Protein AF-0000000084721486 (afdb_homodimer)

Secondary structure (DSSP, 8-state):
--------B-TTSHHHHHHHHH-SHHHHHHHHHHHHS-EEHHHHHHHBTT--HHHHHHHHHHHHHTTSEEEEEE-SSS-EEEEEE-HHHHHTHHHHHHHHHHHHHTHHHHHHHHHHHHHHHHHHHHHHHH-/--------B-TTSHHHHHHHHH-SHHHHHHHHHHHHS-EEHHHHHHHBTT--HHHHHHHHHHHHHTTSEEEEEE-SSS-EEEEEE-HHHHHTHHHHHHHHHHHHHTHHHHHHHHHHHHHHHHHHHHHHHH-

Nearest PDB structures (foldseek):
  1yyv-assembly1_B  TM=8.951E-01  e=3.916E-09  Salmonella enterica subsp. enterica serovar Typhimurium str. LT2
  4a5m-assembly1_B  TM=9.194E-01  e=1.951E-08  Bacillus subtilis
  4a5n-assembly2_D  TM=8.937E-01  e=8.590E-08  Bacillus subtilis
  2fsw-assembly1_A  TM=8.836E-01  e=7.592E-08  Porphyromonas gingivalis W83
  5hs8-assembly1_A  TM=8.288E-01  e=9.138E-08  Bacillus subtilis subsp. subtilis str. 168

InterPro domains:
  IPR002577 Helix-turn-helix, HxlR type [PF01638] (22-107)
  IPR002577 Helix-turn-helix, HxlR type [PS51118] (13-111)
  IPR036388 Winged helix-like DNA-binding domain superfamily [G3DSA:1.10.10.10] (3-120)
  IPR036390 Winged helix DNA-binding domain superfamily [SSF46785] (8-120)

Structure (mmCIF, N/CA/C/O backbone):
data_AF-0000000084721486-model_v1
#
loop_
_entity.id
_entity.type
_entity.pdbx_description
1 polymer 'Transcriptional regulator, HxlR family'
#
loop_
_atom_site.group_PDB
_atom_site.id
_atom_site.type_symbol
_atom_site.label_atom_id
_atom_site.label_alt_id
_atom_site.label_comp_id
_atom_site.label_asym_id
_atom_site.label_entity_id
_atom_site.label_seq_id
_atom_site.pdbx_PDB_ins_code
_atom_site.Cartn_x
_atom_site.Cartn_y
_atom_site.Cartn_z
_atom_site.occupancy
_atom_site.B_iso_or_equiv
_atom_site.auth_seq_id
_atom_site.auth_comp_id
_atom_site.auth_asym_id
_atom_site.auth_atom_id
_atom_site.pdbx_PDB_model_num
ATOM 1 N N . MET A 1 1 ? -24.641 -27.594 4.703 1 21.47 1 MET A N 1
ATOM 2 C CA . MET A 1 1 ? -24.5 -26.625 3.625 1 21.47 1 MET A CA 1
ATOM 3 C C . MET A 1 1 ? -23.656 -25.438 4.074 1 21.47 1 MET A C 1
ATOM 5 O O . MET A 1 1 ? -24.156 -24.562 4.793 1 21.47 1 MET A O 1
ATOM 9 N N . ILE A 1 2 ? -22.547 -25.719 4.77 1 30.48 2 ILE A N 1
ATOM 10 C CA . ILE A 1 2 ? -21.734 -24.766 5.492 1 30.48 2 ILE A CA 1
ATOM 11 C C . ILE A 1 2 ? -21.625 -23.453 4.695 1 30.48 2 ILE A C 1
ATOM 13 O O . ILE A 1 2 ? -21.375 -23.484 3.488 1 30.48 2 ILE A O 1
ATOM 17 N N . ASP A 1 3 ? -22.484 -22.516 4.77 1 33 3 ASP A N 1
ATOM 18 C CA . ASP A 1 3 ? -22.625 -21.156 4.246 1 33 3 ASP A CA 1
ATOM 19 C C . ASP A 1 3 ? -21.266 -20.531 3.994 1 33 3 ASP A C 1
ATOM 21 O O . ASP A 1 3 ? -20.516 -20.25 4.938 1 33 3 ASP A O 1
ATOM 25 N N . ASP A 1 4 ? -20.266 -21.078 3.332 1 36.84 4 ASP A N 1
ATOM 26 C CA . ASP A 1 4 ? -18.859 -20.953 2.99 1 36.84 4 ASP A CA 1
ATOM 27 C C . ASP A 1 4 ? -18.484 -19.5 2.721 1 36.84 4 ASP A C 1
ATOM 29 O O . ASP A 1 4 ? -18.812 -18.953 1.664 1 36.84 4 ASP A O 1
ATOM 33 N N . ASP A 1 5 ? -18.875 -18.547 3.59 1 44.34 5 ASP A N 1
ATOM 34 C CA . ASP A 1 5 ? -18.844 -17.094 3.684 1 44.34 5 ASP A CA 1
ATOM 35 C C . ASP A 1 5 ? -17.578 -16.531 3.061 1 44.34 5 ASP A C 1
ATOM 37 O O . ASP A 1 5 ? -16.531 -16.469 3.719 1 44.34 5 ASP A O 1
ATOM 41 N N . GLN A 1 6 ? -17.359 -16.969 1.868 1 52.22 6 GLN A N 1
ATOM 42 C CA . GLN A 1 6 ? -16.266 -16.5 1.021 1 52.22 6 GLN A CA 1
ATOM 43 C C . GLN A 1 6 ? -16.031 -15 1.205 1 52.22 6 GLN A C 1
ATOM 45 O O . GLN A 1 6 ? -16.969 -14.195 1.078 1 52.22 6 GLN A O 1
ATOM 50 N N . LYS A 1 7 ? -15.188 -14.719 2.125 1 55.16 7 LYS A N 1
ATOM 51 C CA . LYS A 1 7 ? -14.836 -13.32 2.381 1 55.16 7 LYS A CA 1
ATOM 52 C C . LYS A 1 7 ? -14.758 -12.523 1.08 1 55.16 7 LYS A C 1
ATOM 54 O O . LYS A 1 7 ? -13.969 -12.852 0.19 1 55.16 7 LYS A O 1
ATOM 59 N N . VAL A 1 8 ? -15.922 -12.125 0.544 1 53.97 8 VAL A N 1
ATOM 60 C CA . VAL A 1 8 ? -15.938 -11.18 -0.566 1 53.97 8 VAL A CA 1
ATOM 61 C C . VAL A 1 8 ? -15.531 -9.797 -0.072 1 53.97 8 VAL A C 1
ATOM 63 O O . VAL A 1 8 ? -16.016 -9.328 0.958 1 53.97 8 VAL A O 1
ATOM 66 N N . PHE A 1 9 ? -14.359 -9.555 -0.449 1 61.56 9 PHE A N 1
ATOM 67 C CA . PHE A 1 9 ? -13.961 -8.188 -0.153 1 61.56 9 PHE A CA 1
ATOM 68 C C . PHE A 1 9 ? -14.664 -7.199 -1.081 1 61.56 9 PHE A C 1
ATOM 70 O O . PHE A 1 9 ? -14.367 -7.145 -2.275 1 61.56 9 PHE A O 1
ATOM 77 N N . ASP A 1 10 ? -15.914 -7.027 -0.613 1 54 10 ASP A N 1
ATOM 78 C CA . ASP A 1 10 ? -16.781 -6.148 -1.397 1 54 10 ASP A CA 1
ATOM 79 C C . ASP A 1 10 ? -16.203 -4.738 -1.483 1 54 10 ASP A C 1
ATOM 81 O O . ASP A 1 10 ? -15.812 -4.16 -0.469 1 54 10 ASP A O 1
ATOM 85 N N . LEU A 1 11 ? -15.859 -4.344 -2.713 1 48.75 11 LEU A N 1
ATOM 86 C CA . LEU A 1 11 ? -15.438 -2.982 -3.041 1 48.75 11 LEU A CA 1
ATOM 87 C C . LEU A 1 11 ? -16.297 -1.959 -2.303 1 48.75 11 LEU A C 1
ATOM 89 O O . LEU A 1 11 ? -15.844 -0.845 -2.031 1 48.75 11 LEU A O 1
ATOM 93 N N . GLU A 1 12 ? -17.516 -2.305 -2.248 1 51.94 12 GLU A N 1
ATOM 94 C CA . GLU A 1 12 ? -18.391 -1.306 -1.643 1 51.94 12 GLU A CA 1
ATOM 95 C C . GLU A 1 12 ? -18.219 -1.275 -0.126 1 51.94 12 GLU A C 1
ATOM 97 O O . GLU A 1 12 ? -18.875 -0.484 0.559 1 51.94 12 GLU A O 1
ATOM 102 N N . CYS A 1 13 ? -17.359 -2.076 0.256 1 63.09 13 CYS A N 1
ATOM 103 C CA . CYS A 1 13 ? -17.156 -1.979 1.695 1 63.09 13 CYS A CA 1
ATOM 104 C C . CYS A 1 13 ? -16.297 -0.771 2.039 1 63.09 13 CYS A C 1
ATOM 106 O O . CYS A 1 13 ? -15.227 -0.577 1.45 1 63.09 13 CYS A O 1
ATOM 108 N N . PRO A 1 14 ? -16.922 0.22 2.588 1 61.84 14 PRO A N 1
ATOM 109 C CA . PRO A 1 14 ? -16.234 1.462 2.955 1 61.84 14 PRO A CA 1
ATOM 110 C C . PRO A 1 14 ? -14.797 1.232 3.395 1 61.84 14 PRO A C 1
ATOM 112 O O . PRO A 1 14 ? -13.938 2.098 3.191 1 61.84 14 PRO A O 1
ATOM 115 N N . ASN A 1 15 ? -14.492 0.111 3.797 1 69.69 15 ASN A N 1
ATOM 116 C CA . ASN A 1 15 ? -13.156 -0.15 4.324 1 69.69 15 ASN A CA 1
ATOM 117 C C . ASN A 1 15 ? -12.141 -0.358 3.205 1 69.69 15 ASN A C 1
ATOM 119 O O . ASN A 1 15 ? -10.961 -0.042 3.365 1 69.69 15 ASN A O 1
ATOM 123 N N . ARG A 1 16 ? -12.602 -0.653 2.08 1 77.38 16 ARG A N 1
ATOM 124 C CA . ARG A 1 16 ? -11.695 -0.874 0.956 1 77.38 16 ARG A CA 1
ATOM 125 C C . ARG A 1 16 ? -11.164 0.449 0.417 1 77.38 16 ARG A C 1
ATOM 127 O O . ARG A 1 16 ? -10.008 0.53 -0.008 1 77.38 16 ARG A O 1
ATOM 134 N N . TYR A 1 17 ? -12.062 1.409 0.531 1 83.44 17 TYR A N 1
ATOM 135 C CA . TYR A 1 17 ? -11.625 2.725 0.077 1 83.44 17 TYR A CA 1
ATOM 136 C C . TYR A 1 17 ? -10.477 3.24 0.93 1 83.44 17 TYR A C 1
ATOM 138 O O . TYR A 1 17 ? -9.5 3.779 0.404 1 83.44 17 TYR A O 1
ATOM 146 N N . ILE A 1 18 ? -10.602 3.025 2.201 1 89.75 18 ILE A N 1
ATOM 147 C CA . ILE A 1 18 ? -9.562 3.502 3.109 1 89.75 18 ILE A CA 1
ATOM 148 C C . ILE A 1 18 ? -8.258 2.76 2.836 1 89.75 18 ILE A C 1
ATOM 150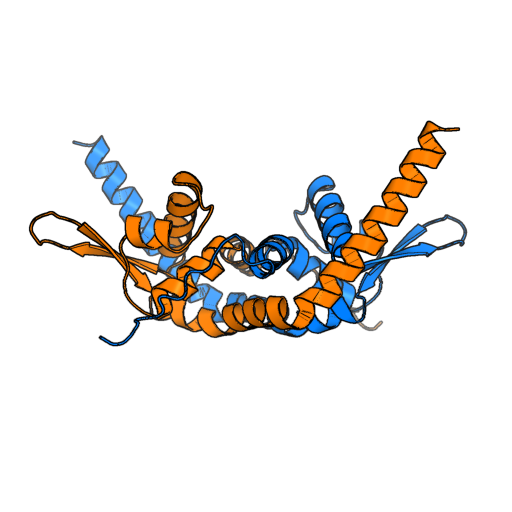 O O . ILE A 1 18 ? -7.18 3.361 2.834 1 89.75 18 ILE A O 1
ATOM 154 N N . LEU A 1 19 ? -8.359 1.457 2.586 1 90.25 19 LEU A N 1
ATOM 155 C CA . LEU A 1 19 ? -7.172 0.674 2.264 1 90.25 19 LEU A CA 1
ATOM 156 C C . LEU A 1 19 ? -6.484 1.218 1.017 1 90.25 19 LEU A C 1
ATOM 158 O O . LEU A 1 19 ? -5.258 1.344 0.984 1 90.25 19 LEU A O 1
ATOM 162 N N . ASP A 1 20 ? -7.254 1.592 0.03 1 88.56 20 ASP A N 1
ATOM 163 C CA . ASP A 1 20 ? -6.742 2.162 -1.212 1 88.56 20 ASP A CA 1
ATOM 164 C C . ASP A 1 20 ? -6.031 3.49 -0.956 1 88.56 20 ASP A C 1
ATOM 166 O O . ASP A 1 20 ? -5.105 3.855 -1.684 1 88.56 20 ASP A O 1
ATOM 170 N N . GLN A 1 21 ? -6.469 4.172 0.09 1 90.12 21 GLN A N 1
ATOM 171 C CA . GLN A 1 21 ? -5.941 5.496 0.405 1 90.12 21 GLN A CA 1
ATOM 172 C C . GLN A 1 21 ? -4.633 5.398 1.183 1 90.12 21 GLN A C 1
ATOM 174 O O . GLN A 1 21 ? -3.797 6.301 1.12 1 90.12 21 GLN A O 1
ATOM 179 N N . ILE A 1 22 ? -4.402 4.285 1.801 1 91.38 22 ILE A N 1
ATOM 180 C CA . ILE A 1 22 ? -3.283 4.289 2.734 1 91.38 22 ILE A CA 1
ATOM 181 C C . ILE A 1 22 ? -2.217 3.301 2.266 1 91.38 22 ILE A C 1
ATOM 183 O O . ILE A 1 22 ? -1.059 3.383 2.68 1 91.38 22 ILE A O 1
ATOM 187 N N . ALA A 1 23 ? -2.607 2.355 1.496 1 90.5 23 ALA A N 1
ATOM 188 C CA . ALA A 1 23 ? -1.673 1.3 1.113 1 90.5 23 ALA A CA 1
ATOM 189 C C . ALA A 1 23 ? -0.782 1.749 -0.042 1 90.5 23 ALA A C 1
ATOM 191 O O . ALA A 1 23 ? -0.917 1.259 -1.165 1 90.5 23 ALA A O 1
ATOM 192 N N . ASP A 1 24 ? 0.11 2.568 0.206 1 90.25 24 ASP A N 1
ATOM 193 C CA . ASP A 1 24 ? 1.099 3 -0.776 1 90.25 24 ASP A CA 1
ATOM 194 C C . ASP A 1 24 ? 2.434 3.318 -0.107 1 90.25 24 ASP A C 1
ATOM 196 O O . ASP A 1 24 ? 2.473 3.701 1.064 1 90.25 24 ASP A O 1
ATOM 200 N N . LYS A 1 25 ? 3.441 3.266 -0.929 1 88.81 25 LYS A N 1
ATOM 201 C CA . LYS A 1 25 ? 4.793 3.367 -0.387 1 88.81 25 LYS A CA 1
ATOM 202 C C . LYS A 1 25 ? 5.047 4.75 0.203 1 88.81 25 LYS A C 1
ATOM 204 O O . LYS A 1 25 ? 5.715 4.883 1.23 1 88.81 25 LYS A O 1
ATOM 209 N N . TRP A 1 26 ? 4.562 5.781 -0.422 1 91.38 26 TRP A N 1
ATOM 210 C CA . TRP A 1 26 ? 4.891 7.125 0.034 1 91.38 26 TRP A CA 1
ATOM 211 C C . TRP A 1 26 ? 4.18 7.445 1.346 1 91.38 26 TRP A C 1
ATOM 213 O O . TRP A 1 26 ? 4.727 8.148 2.199 1 91.38 26 TRP A O 1
ATOM 223 N N . SER A 1 27 ? 2.996 6.926 1.54 1 93.5 27 SER A N 1
ATOM 224 C CA . SER A 1 27 ? 2.318 7.082 2.822 1 93.5 27 SER A CA 1
ATOM 225 C C . SER A 1 27 ? 3.137 6.473 3.957 1 93.5 27 SER A C 1
ATOM 227 O O . SER A 1 27 ? 3.311 7.094 5.008 1 93.5 27 SER A O 1
ATOM 229 N N . VAL A 1 28 ? 3.639 5.328 3.709 1 91.25 28 VAL A N 1
ATOM 230 C CA . VAL A 1 28 ? 4.445 4.621 4.699 1 91.25 28 VAL A CA 1
ATOM 231 C C . VAL A 1 28 ? 5.703 5.426 5.008 1 91.25 28 VAL A C 1
ATOM 233 O O . VAL A 1 28 ? 6.008 5.688 6.176 1 91.25 28 VAL A O 1
ATOM 236 N N . LEU A 1 29 ? 6.426 5.902 4.051 1 90.56 29 LEU A N 1
ATOM 237 C CA . LEU A 1 29 ? 7.719 6.551 4.215 1 90.56 29 LEU A CA 1
ATOM 238 C C . LEU A 1 29 ? 7.555 7.949 4.797 1 90.56 29 LEU A C 1
ATOM 240 O O . LEU A 1 29 ? 8.367 8.383 5.625 1 90.56 29 LEU A O 1
ATOM 244 N N . ILE A 1 30 ? 6.508 8.609 4.352 1 93.69 30 ILE A N 1
ATOM 245 C CA . ILE A 1 30 ? 6.227 9.938 4.887 1 93.69 30 ILE A CA 1
ATOM 246 C C . ILE A 1 30 ? 5.953 9.844 6.387 1 93.69 30 ILE A C 1
ATOM 248 O O . ILE A 1 30 ? 6.516 10.602 7.18 1 93.69 30 ILE A O 1
ATOM 252 N N . LEU A 1 31 ? 5.102 8.953 6.762 1 93.25 31 LEU A N 1
ATOM 253 C CA . LEU A 1 31 ? 4.777 8.805 8.172 1 93.25 31 LEU A CA 1
ATOM 254 C C . LEU A 1 31 ? 6.012 8.406 8.977 1 93.25 31 LEU A C 1
ATOM 256 O O . LEU A 1 31 ? 6.184 8.844 10.117 1 93.25 31 LEU A O 1
ATOM 260 N N . ALA A 1 32 ? 6.816 7.59 8.414 1 88.88 32 ALA A N 1
ATOM 261 C CA . ALA A 1 32 ? 8.047 7.188 9.086 1 88.88 32 ALA A CA 1
ATOM 262 C C . ALA A 1 32 ? 8.914 8.398 9.43 1 88.88 32 ALA A C 1
ATOM 264 O O . ALA A 1 32 ? 9.484 8.477 10.516 1 88.88 32 ALA A O 1
ATOM 265 N N . VAL A 1 33 ? 9.039 9.305 8.523 1 90.88 33 VAL A N 1
ATOM 266 C CA . VAL A 1 33 ? 9.82 10.516 8.758 1 90.88 33 VAL A CA 1
ATOM 267 C C . VAL A 1 33 ? 9.125 11.391 9.797 1 90.88 33 VAL A C 1
ATOM 269 O O . VAL A 1 33 ? 9.766 11.875 10.734 1 90.88 33 VAL A O 1
ATOM 272 N N . LEU A 1 34 ? 7.812 11.492 9.695 1 94.44 34 LEU A N 1
ATOM 273 C CA . LEU A 1 34 ? 7.055 12.422 10.531 1 94.44 34 LEU A CA 1
ATOM 274 C C . LEU A 1 34 ? 6.891 11.875 11.945 1 94.44 34 LEU A C 1
ATOM 276 O O . LEU A 1 34 ? 6.559 12.625 12.867 1 94.44 34 LEU A O 1
ATOM 280 N N . PHE A 1 35 ? 7 10.594 12.117 1 91.19 35 PHE A N 1
ATOM 281 C CA . PHE A 1 35 ? 6.934 10 13.445 1 91.19 35 PHE A CA 1
ATOM 282 C C . PHE A 1 35 ? 8.031 10.555 14.344 1 91.19 35 PHE A C 1
ATOM 284 O O . PHE A 1 35 ? 7.863 10.648 15.555 1 91.19 35 PHE A O 1
ATOM 291 N N . ASP A 1 36 ? 9.094 10.898 13.719 1 90.19 36 ASP A N 1
ATOM 292 C CA . ASP A 1 36 ? 10.227 11.422 14.484 1 90.19 36 ASP A CA 1
ATOM 293 C C . ASP A 1 36 ? 10 12.883 14.875 1 90.19 36 ASP A C 1
ATOM 295 O O . ASP A 1 36 ? 10.227 13.266 16.016 1 90.19 36 ASP A O 1
ATOM 299 N N . GLU A 1 37 ? 9.555 13.617 13.93 1 93.69 37 GLU A N 1
ATOM 300 C CA . GLU A 1 37 ? 9.344 15.039 14.195 1 93.69 37 GLU A CA 1
ATOM 301 C C . GLU A 1 37 ? 8.57 15.703 13.055 1 93.69 37 GLU A C 1
ATOM 303 O O . GLU A 1 37 ? 8.602 15.227 11.914 1 93.69 37 GLU A O 1
ATOM 308 N N . PRO A 1 38 ? 7.926 16.812 13.469 1 96.62 38 PRO A N 1
ATOM 309 C CA . PRO A 1 38 ? 7.363 17.625 12.391 1 96.62 38 PRO A CA 1
ATOM 310 C C . PRO A 1 38 ? 8.414 18.047 11.367 1 96.62 38 PRO A C 1
ATOM 312 O O . PRO A 1 38 ? 9.562 18.328 11.727 1 96.62 38 PRO A O 1
ATOM 315 N N . THR A 1 39 ? 8.031 18.078 10.062 1 96.56 39 THR A N 1
ATOM 316 C CA . THR A 1 39 ? 9.008 18.297 9 1 96.56 39 THR A CA 1
ATOM 317 C C . THR A 1 39 ? 8.406 19.125 7.871 1 96.56 39 THR A C 1
ATOM 319 O O . THR A 1 39 ? 7.219 18.984 7.555 1 96.56 39 THR A O 1
ATOM 322 N N . ARG A 1 40 ? 9.289 19.969 7.309 1 96.88 40 ARG A N 1
ATOM 323 C CA . ARG A 1 40 ? 8.836 20.797 6.195 1 96.88 40 ARG A CA 1
ATOM 324 C C . ARG A 1 40 ? 8.938 20.047 4.875 1 96.88 40 ARG A C 1
ATOM 326 O O . ARG A 1 40 ? 9.586 19 4.797 1 96.88 40 ARG A O 1
ATOM 333 N N . PHE A 1 41 ? 8.312 20.641 3.822 1 97.19 41 PHE A N 1
ATOM 334 C CA . PHE A 1 41 ? 8.156 19.969 2.537 1 97.19 41 PHE A CA 1
ATOM 335 C C . PHE A 1 41 ? 9.516 19.594 1.956 1 97.19 41 PHE A C 1
ATOM 337 O O . PHE A 1 41 ? 9.766 18.438 1.637 1 97.19 41 PHE A O 1
ATOM 344 N N . ASN A 1 42 ? 10.375 20.562 1.91 1 95.69 42 ASN A N 1
ATOM 345 C CA . ASN A 1 42 ? 11.664 20.312 1.27 1 95.69 42 ASN A CA 1
ATOM 346 C C . ASN A 1 42 ? 12.516 19.328 2.066 1 95.69 42 ASN A C 1
ATOM 348 O O . ASN A 1 42 ? 13.266 18.547 1.489 1 95.69 42 ASN A O 1
ATOM 352 N N . ALA A 1 43 ? 12.383 19.422 3.326 1 94.44 43 ALA A N 1
ATOM 353 C CA . ALA A 1 43 ? 13.086 18.469 4.176 1 94.44 43 ALA A CA 1
ATOM 354 C C . ALA A 1 43 ? 12.555 17.047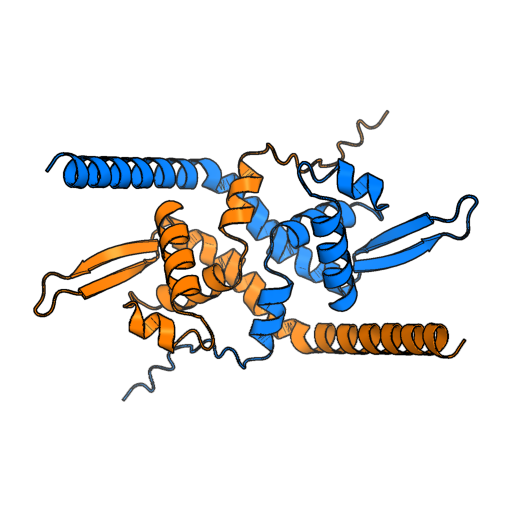 3.957 1 94.44 43 ALA A C 1
ATOM 356 O O . ALA A 1 43 ? 13.328 16.094 3.908 1 94.44 43 ALA A O 1
ATOM 357 N N . LEU A 1 44 ? 11.266 16.859 3.85 1 95.06 44 LEU A N 1
ATOM 358 C CA . LEU A 1 44 ? 10.672 15.57 3.508 1 95.06 44 LEU A CA 1
ATOM 359 C C . LEU A 1 44 ? 11.195 15.062 2.168 1 95.06 44 LEU A C 1
ATOM 361 O O . LEU A 1 44 ? 11.609 13.906 2.055 1 95.06 44 LEU A O 1
ATOM 365 N N . LYS A 1 45 ? 11.164 15.945 1.22 1 94.06 45 LYS A N 1
ATOM 366 C CA . LYS A 1 45 ? 11.609 15.586 -0.123 1 94.06 45 LYS A CA 1
ATOM 367 C C . LYS A 1 45 ? 13.047 15.07 -0.107 1 94.06 45 LYS A C 1
ATOM 369 O O . LYS A 1 45 ? 13.375 14.109 -0.802 1 94.06 45 LYS A O 1
ATOM 374 N N . ARG A 1 46 ? 13.867 15.664 0.675 1 92 46 ARG A N 1
ATOM 375 C CA . ARG A 1 46 ? 15.273 15.273 0.763 1 92 46 ARG A CA 1
ATOM 376 C C . ARG A 1 46 ? 15.422 13.898 1.408 1 92 46 ARG A C 1
ATOM 378 O O . ARG A 1 46 ? 16.312 13.125 1.045 1 92 46 ARG A O 1
ATOM 385 N N . ARG A 1 47 ? 14.562 13.641 2.311 1 90.06 47 ARG A N 1
ATOM 386 C CA . ARG A 1 47 ? 14.656 12.391 3.059 1 90.06 47 ARG A CA 1
ATOM 387 C C . ARG A 1 47 ? 14.016 11.242 2.28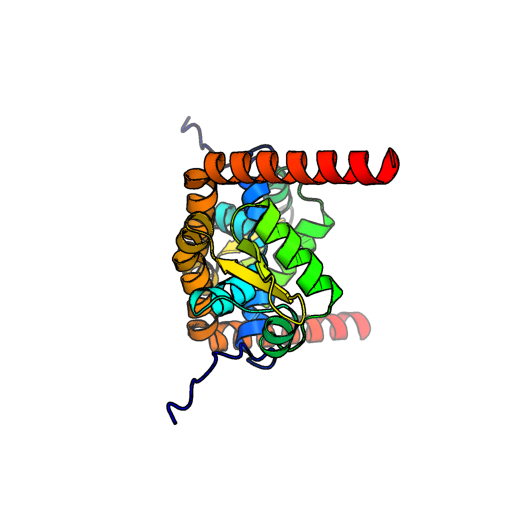7 1 90.06 47 ARG A C 1
ATOM 389 O O . ARG A 1 47 ? 14.25 10.078 2.596 1 90.06 47 ARG A O 1
ATOM 396 N N . LEU A 1 48 ? 13.164 11.547 1.423 1 90.12 48 LEU A N 1
ATOM 397 C CA . LEU A 1 48 ? 12.5 10.555 0.579 1 90.12 48 LEU A CA 1
ATOM 398 C C . LEU A 1 48 ? 13.133 10.516 -0.808 1 90.12 48 LEU A C 1
ATOM 400 O O . LEU A 1 48 ? 12.539 10.992 -1.779 1 90.12 48 LEU A O 1
ATOM 404 N N . LYS A 1 49 ? 14.242 9.859 -0.906 1 85.81 49 LYS A N 1
ATOM 405 C CA . LYS A 1 49 ? 15.008 9.859 -2.145 1 85.81 49 LYS A CA 1
ATOM 406 C C . LYS A 1 49 ? 14.211 9.242 -3.289 1 85.81 49 LYS A C 1
ATOM 408 O O . LYS A 1 49 ? 13.648 8.156 -3.146 1 85.81 49 LYS A O 1
ATOM 413 N N . GLY A 1 50 ? 14.156 10.094 -4.387 1 86.31 50 GLY A N 1
ATOM 414 C CA . GLY A 1 50 ? 13.508 9.586 -5.586 1 86.31 50 GLY A CA 1
ATOM 415 C C . GLY A 1 50 ? 12.062 10.016 -5.711 1 86.31 50 GLY A C 1
ATOM 416 O O . GLY A 1 50 ? 11.43 9.82 -6.75 1 86.31 50 GLY A O 1
ATOM 417 N N . VAL A 1 51 ? 11.539 10.578 -4.656 1 91.5 51 VAL A N 1
ATOM 418 C CA . VAL A 1 51 ? 10.164 11.07 -4.742 1 91.5 51 VAL A CA 1
ATOM 419 C C . VAL A 1 51 ? 10.109 12.289 -5.652 1 91.5 51 VAL A C 1
ATOM 421 O O . VAL A 1 51 ? 10.992 13.148 -5.605 1 91.5 51 VAL A O 1
ATOM 424 N N . THR A 1 52 ? 9.18 12.344 -6.562 1 94.44 52 THR A N 1
ATOM 425 C CA . THR A 1 52 ? 8.938 13.562 -7.34 1 94.44 52 THR A CA 1
ATOM 426 C C . THR A 1 52 ? 8.164 14.586 -6.516 1 94.44 52 THR A C 1
ATOM 428 O O . THR A 1 52 ? 7.527 14.234 -5.52 1 94.44 52 THR A O 1
ATOM 431 N N . GLN A 1 53 ? 8.242 15.805 -6.93 1 96.44 53 GLN A N 1
ATOM 432 C CA . GLN A 1 53 ? 7.484 16.875 -6.285 1 96.44 53 GLN A CA 1
ATOM 433 C C . GLN A 1 53 ? 5.988 16.578 -6.309 1 96.44 53 GLN A C 1
ATOM 435 O O . GLN A 1 53 ? 5.301 16.75 -5.301 1 96.44 53 GLN A O 1
ATOM 440 N N . LYS A 1 54 ? 5.539 16.172 -7.387 1 97.5 54 LYS A N 1
ATOM 441 C CA . LYS A 1 54 ? 4.113 15.891 -7.547 1 97.5 54 LYS A CA 1
ATOM 442 C C . LYS A 1 54 ? 3.672 14.758 -6.633 1 97.5 54 LYS A C 1
ATOM 444 O O . LYS A 1 54 ? 2.648 14.859 -5.953 1 97.5 54 LYS A O 1
ATOM 449 N N . ALA A 1 55 ? 4.438 13.688 -6.625 1 96 55 ALA A N 1
ATOM 450 C CA . ALA A 1 55 ? 4.094 12.516 -5.824 1 96 55 ALA A CA 1
ATOM 451 C C . ALA A 1 55 ? 4.051 12.867 -4.336 1 96 55 ALA A C 1
ATOM 453 O O . ALA A 1 55 ? 3.174 12.398 -3.607 1 96 55 ALA A O 1
ATOM 454 N N . LEU A 1 56 ? 4.98 13.656 -3.916 1 96.94 56 LEU A N 1
ATOM 455 C CA . LEU A 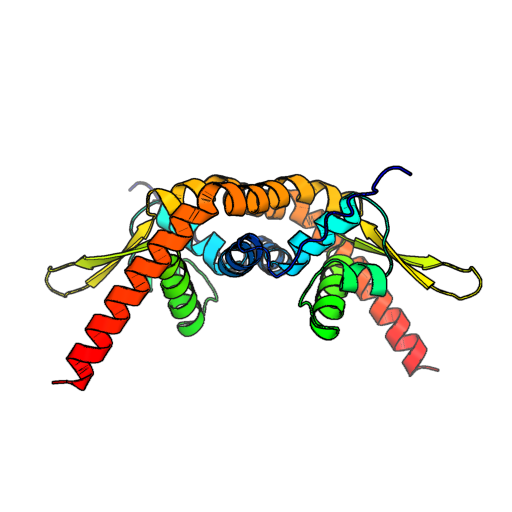1 56 ? 5.008 14.062 -2.516 1 96.94 56 LEU A CA 1
ATOM 456 C C . LEU A 1 56 ? 3.812 14.953 -2.188 1 96.94 56 LEU A C 1
ATOM 458 O O . LEU A 1 56 ? 3.158 14.766 -1.159 1 96.94 56 LEU A O 1
ATOM 462 N N . THR A 1 57 ? 3.488 15.898 -3.064 1 97.81 57 THR A N 1
ATOM 463 C CA . THR A 1 57 ? 2.338 16.781 -2.887 1 97.81 57 THR A CA 1
ATOM 464 C C . THR A 1 57 ? 1.047 15.961 -2.801 1 97.81 57 THR A C 1
ATOM 466 O O . THR A 1 57 ? 0.249 16.156 -1.88 1 97.81 57 THR A O 1
ATOM 469 N N . ASP A 1 58 ? 0.913 15.102 -3.721 1 97.5 58 ASP A N 1
ATOM 470 C CA . ASP A 1 58 ? -0.289 14.273 -3.768 1 97.5 58 ASP A CA 1
ATOM 471 C C . ASP A 1 58 ? -0.413 13.422 -2.512 1 97.5 58 ASP A C 1
ATOM 473 O O . ASP A 1 58 ? -1.501 13.289 -1.946 1 97.5 58 ASP A O 1
ATOM 477 N N . ALA A 1 59 ? 0.668 12.82 -2.104 1 96.88 59 ALA A N 1
ATOM 478 C CA . ALA A 1 59 ? 0.661 11.945 -0.934 1 96.88 59 ALA A CA 1
ATOM 479 C C . ALA A 1 59 ? 0.342 12.734 0.336 1 96.88 59 ALA A C 1
ATOM 481 O O . ALA A 1 59 ? -0.454 12.289 1.166 1 96.88 59 ALA A O 1
ATOM 482 N N . LEU A 1 60 ? 0.968 13.875 0.49 1 97.94 60 LEU A N 1
ATOM 483 C CA . LEU A 1 60 ? 0.725 14.695 1.669 1 97.94 60 LEU A CA 1
ATOM 484 C C . LEU A 1 60 ? -0.728 15.164 1.719 1 97.94 60 LEU A C 1
ATOM 486 O O . LEU A 1 60 ? -1.35 15.156 2.783 1 97.94 60 LEU A O 1
ATOM 490 N N . ARG A 1 61 ? -1.258 15.586 0.577 1 97.5 61 ARG A N 1
ATOM 491 C CA . ARG A 1 61 ? -2.658 15.992 0.511 1 97.5 61 ARG A CA 1
ATOM 492 C C . ARG A 1 61 ? -3.582 14.836 0.884 1 97.5 61 ARG A C 1
ATOM 494 O O . ARG A 1 61 ? -4.547 15.023 1.628 1 97.5 61 ARG A O 1
ATOM 501 N N . ARG A 1 62 ? -3.307 13.703 0.399 1 97.31 62 ARG A N 1
ATOM 502 C CA . ARG A 1 62 ? -4.094 12.508 0.699 1 97.31 62 ARG A CA 1
ATOM 503 C C . ARG A 1 62 ? -4.031 12.172 2.184 1 97.31 62 ARG A C 1
ATOM 505 O O . ARG A 1 62 ? -5.055 11.867 2.801 1 97.31 62 ARG A O 1
ATOM 512 N N . LEU A 1 63 ? -2.861 12.18 2.717 1 97.69 63 LEU A N 1
ATOM 513 C CA . LEU A 1 63 ? -2.674 11.883 4.133 1 97.69 63 LEU A CA 1
ATOM 514 C C . LEU A 1 63 ? -3.389 12.906 5.004 1 97.69 63 LEU A C 1
ATOM 516 O O . LEU A 1 63 ? -3.955 12.555 6.043 1 97.69 63 LEU A O 1
ATOM 520 N N . GLU A 1 64 ? -3.314 14.18 4.594 1 98.06 64 GLU A N 1
ATOM 521 C CA . GLU A 1 64 ? -4.039 15.227 5.312 1 98.06 64 GLU A CA 1
ATOM 522 C C . GLU A 1 64 ? -5.547 15.016 5.23 1 98.06 64 GLU A C 1
ATOM 524 O O . GLU A 1 64 ? -6.246 15.078 6.242 1 98.06 64 GLU A O 1
ATOM 529 N N . ARG A 1 65 ? -6.039 14.758 4.074 1 97.44 65 ARG A N 1
ATOM 530 C CA . ARG A 1 65 ? -7.469 14.555 3.859 1 97.44 65 ARG A CA 1
ATOM 531 C C . ARG A 1 65 ? -7.984 13.375 4.672 1 97.44 65 ARG A C 1
ATOM 533 O O . ARG A 1 65 ? -9.109 13.398 5.168 1 97.44 65 ARG A O 1
ATOM 540 N N . ASN A 1 66 ? -7.16 12.383 4.824 1 97.19 66 ASN A N 1
ATOM 541 C CA . ASN A 1 66 ? -7.566 11.18 5.547 1 97.19 66 ASN A CA 1
ATOM 542 C C . ASN A 1 66 ? -7.332 11.32 7.047 1 97.19 66 ASN A C 1
ATOM 544 O O . ASN A 1 66 ? -7.566 10.375 7.809 1 97.19 66 ASN A O 1
ATOM 548 N N . GLY A 1 67 ? -6.773 12.43 7.441 1 97.94 67 GLY A N 1
ATOM 549 C CA . GLY A 1 67 ? -6.648 12.727 8.859 1 97.94 67 GLY A CA 1
ATOM 550 C C . GLY A 1 67 ? -5.383 12.156 9.477 1 97.94 67 GLY A C 1
ATOM 551 O O . GLY A 1 67 ? -5.277 12.062 10.703 1 97.94 67 GLY A O 1
ATOM 552 N N . LEU A 1 68 ? -4.441 11.781 8.672 1 97.81 68 LEU A N 1
ATOM 553 C CA . LEU A 1 68 ? -3.254 11.086 9.156 1 97.81 68 LEU A CA 1
ATOM 554 C C . LEU A 1 68 ? -2.104 12.07 9.375 1 97.81 68 LEU A C 1
ATOM 556 O O . LEU A 1 68 ? -1.194 11.805 10.164 1 97.81 68 LEU A O 1
ATOM 560 N N . VAL A 1 69 ? -2.094 13.164 8.672 1 98.19 69 VAL A N 1
ATOM 561 C CA . VAL A 1 69 ? -1.071 14.203 8.75 1 98.19 69 VAL A CA 1
ATOM 562 C C . VAL A 1 69 ? -1.733 15.57 8.906 1 98.19 69 VAL A C 1
ATOM 564 O O . VAL A 1 69 ? -2.775 15.836 8.297 1 98.19 69 VAL A O 1
ATOM 567 N N . ALA A 1 70 ? -1.192 16.344 9.727 1 98.19 70 ALA A N 1
ATOM 568 C CA . ALA A 1 70 ? -1.646 17.719 9.898 1 98.19 70 ALA A CA 1
ATOM 569 C C . ALA A 1 70 ? -0.692 18.703 9.219 1 98.19 70 ALA A C 1
ATOM 571 O O . ALA A 1 70 ? 0.527 18.516 9.258 1 98.19 70 ALA A O 1
ATOM 572 N N . ARG A 1 71 ? -1.242 19.609 8.578 1 97.06 71 ARG A N 1
ATOM 573 C CA . ARG A 1 71 ? -0.521 20.719 7.953 1 97.06 71 ARG A CA 1
ATOM 574 C C . ARG A 1 71 ? -0.668 22 8.766 1 97.06 71 ARG A C 1
ATOM 576 O O . ARG A 1 71 ? -1.785 22.438 9.047 1 97.06 71 ARG A O 1
ATOM 583 N N . ARG A 1 72 ? 0.425 22.641 9.156 1 96.19 72 ARG A N 1
ATOM 584 C CA . ARG A 1 72 ? 0.382 23.844 9.969 1 96.19 72 ARG A CA 1
ATOM 585 C C . ARG A 1 72 ? 1.241 24.953 9.359 1 96.19 72 ARG A C 1
ATOM 587 O O . ARG A 1 72 ? 2.387 24.703 8.969 1 96.19 72 ARG A O 1
ATOM 594 N N . VAL A 1 73 ? 0.682 26.125 9.312 1 94.25 73 VAL A N 1
ATOM 595 C CA . VAL A 1 73 ? 1.428 27.297 8.836 1 94.25 73 VAL A CA 1
ATOM 596 C C . VAL A 1 73 ? 2.211 27.906 9.992 1 94.25 73 VAL A C 1
ATOM 598 O O . VAL A 1 73 ? 1.657 28.156 11.07 1 94.25 73 VAL A O 1
ATOM 601 N N . LEU A 1 74 ? 3.461 28.047 9.805 1 91.81 74 LEU A N 1
ATOM 602 C CA . LEU A 1 74 ? 4.312 28.703 10.781 1 91.81 74 LEU A CA 1
ATOM 603 C C . LEU A 1 74 ? 4.391 30.203 10.492 1 91.81 74 LEU A C 1
ATOM 605 O O . LEU A 1 74 ? 4.691 30.609 9.375 1 91.81 74 LEU A O 1
ATOM 609 N N . THR A 1 75 ? 3.996 31.016 11.352 1 88.81 75 THR A N 1
ATOM 610 C CA . THR A 1 75 ? 3.869 32.469 11.203 1 88.81 75 THR A CA 1
ATOM 611 C C . THR A 1 75 ? 5.227 33.156 11.344 1 88.81 75 THR A C 1
ATOM 613 O O . THR A 1 75 ? 5.336 34.375 11.18 1 88.81 75 THR A O 1
ATOM 616 N N . GLY A 1 76 ? 6.266 32.562 11.477 1 83.69 76 GLY A N 1
ATOM 617 C CA . GLY A 1 76 ? 7.57 33.188 11.555 1 83.69 76 GLY A CA 1
ATOM 618 C C . GLY A 1 76 ? 8.07 33.688 10.211 1 83.69 76 GLY A C 1
ATOM 619 O O . GLY A 1 76 ? 7.363 33.625 9.211 1 83.69 76 GLY A O 1
ATOM 620 N N . SER A 1 77 ? 9.125 34.625 10.266 1 83.94 77 SER A N 1
ATOM 621 C CA . SER A 1 77 ? 9.758 35.094 9.047 1 83.94 77 SER A CA 1
ATOM 622 C C . SER A 1 77 ? 10.945 34.25 8.648 1 83.94 77 SER A C 1
ATOM 624 O O . SER A 1 77 ? 11.914 34.125 9.406 1 83.94 77 SER A O 1
ATOM 626 N N . PRO A 1 78 ? 10.664 33.562 7.465 1 88.25 78 PRO A N 1
ATOM 627 C CA . PRO A 1 78 ? 9.609 33.5 6.449 1 88.25 78 PRO A CA 1
ATOM 628 C C . PRO A 1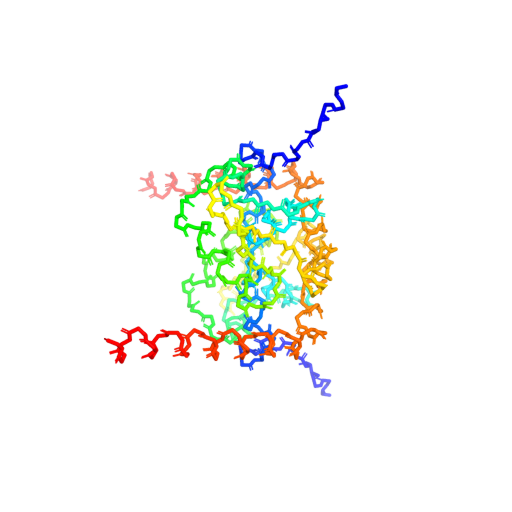 78 ? 8.484 32.531 6.832 1 88.25 78 PRO A C 1
ATOM 630 O O . PRO A 1 78 ? 8.688 31.625 7.641 1 88.25 78 PRO A O 1
ATOM 633 N N . ILE A 1 79 ? 7.344 32.781 6.293 1 92.44 79 ILE A N 1
ATOM 634 C CA . ILE A 1 79 ? 6.207 31.906 6.488 1 92.44 79 ILE A CA 1
ATOM 635 C C . ILE A 1 79 ? 6.535 30.516 5.926 1 92.44 79 ILE A C 1
ATOM 637 O O . ILE A 1 79 ? 7.102 30.406 4.836 1 92.44 79 ILE A O 1
ATOM 641 N N . ALA A 1 80 ? 6.359 29.5 6.734 1 93.38 80 ALA A N 1
ATOM 642 C CA . ALA A 1 80 ? 6.625 28.125 6.305 1 93.38 80 ALA A CA 1
ATOM 643 C C . ALA A 1 80 ? 5.488 27.188 6.711 1 93.38 80 ALA A C 1
ATOM 645 O O . ALA A 1 80 ? 4.652 27.547 7.551 1 93.38 80 ALA A O 1
ATOM 646 N N . VAL A 1 81 ? 5.434 26.094 5.992 1 96.31 81 VAL A N 1
ATOM 647 C CA . VAL A 1 81 ? 4.453 25.078 6.328 1 96.31 81 VAL A CA 1
ATOM 648 C C . VAL A 1 81 ? 5.164 23.844 6.887 1 96.31 81 VAL A C 1
ATOM 650 O O . VAL A 1 81 ? 6.203 23.422 6.363 1 96.31 81 VAL A O 1
ATOM 653 N N . GLU A 1 82 ? 4.566 23.375 7.945 1 97.38 82 GLU A N 1
ATOM 654 C CA . GLU A 1 82 ? 5.109 22.172 8.555 1 97.38 82 GLU A CA 1
ATOM 655 C C . GLU A 1 82 ? 4.07 21.047 8.602 1 97.38 82 GLU A C 1
ATOM 657 O O . GLU A 1 82 ? 2.877 21.312 8.766 1 97.38 82 GLU A O 1
ATOM 662 N N . TYR A 1 83 ? 4.57 19.859 8.469 1 98.38 83 TYR A N 1
ATOM 663 C CA . TYR A 1 83 ? 3.723 18.672 8.539 1 98.38 83 TYR A CA 1
ATOM 664 C C . TYR A 1 83 ? 4.043 17.844 9.781 1 98.38 83 TYR A C 1
ATOM 666 O O . TYR A 1 83 ? 5.211 17.703 10.148 1 98.38 83 TYR A O 1
ATOM 674 N N . SER A 1 84 ? 3.006 17.344 10.43 1 98.12 84 SER A N 1
ATOM 675 C CA . SER A 1 84 ? 3.166 16.453 11.586 1 98.12 84 SER A CA 1
ATOM 676 C C . SER A 1 84 ? 2.15 15.32 11.555 1 98.12 84 SER A C 1
ATOM 678 O O . SER A 1 84 ? 1.118 15.414 10.891 1 98.12 84 SER A O 1
ATOM 680 N N . VAL A 1 85 ? 2.512 14.242 12.258 1 97.25 85 VAL A N 1
ATOM 681 C CA . VAL A 1 85 ? 1.589 13.117 12.352 1 97.25 85 VAL A CA 1
ATOM 682 C C . VAL A 1 85 ? 0.499 13.43 13.375 1 97.25 85 VAL A C 1
ATOM 684 O O . VAL A 1 85 ? 0.782 13.969 14.453 1 97.25 85 VAL A O 1
ATOM 687 N N . THR A 1 86 ? -0.719 13.156 13.023 1 98.06 86 THR A N 1
ATOM 688 C CA . THR A 1 86 ? -1.838 13.32 13.945 1 98.06 86 THR A CA 1
ATOM 689 C C . THR A 1 86 ? -1.943 12.125 14.891 1 98.06 86 THR A C 1
ATOM 691 O O . THR A 1 86 ? -1.285 11.109 14.68 1 98.06 86 THR A O 1
ATOM 694 N N . PRO A 1 87 ? -2.814 12.273 15.922 1 97.38 87 PRO A N 1
ATOM 695 C CA . PRO A 1 87 ? -3.07 11.102 16.766 1 97.38 87 PRO A CA 1
ATOM 696 C C . PRO A 1 87 ? -3.598 9.906 15.961 1 97.38 87 PRO A C 1
ATOM 698 O O . PRO A 1 87 ? -3.174 8.773 16.188 1 97.38 87 PRO A O 1
ATOM 701 N N . LEU A 1 88 ? -4.469 10.141 15 1 97.25 88 LEU A N 1
ATOM 702 C CA . LEU A 1 88 ? -4.953 9.086 14.125 1 97.25 88 LEU A CA 1
ATOM 703 C C . LEU A 1 88 ? -3.812 8.492 13.305 1 97.25 88 LEU A C 1
ATOM 705 O O . LEU A 1 88 ? -3.705 7.27 13.172 1 97.25 88 LEU A O 1
ATOM 709 N N . GLY A 1 89 ? -2.982 9.336 12.742 1 97.25 89 GLY A N 1
ATOM 710 C CA . GLY A 1 89 ? -1.831 8.883 11.977 1 97.25 89 GLY A CA 1
ATOM 711 C C . GLY A 1 89 ? -0.897 7.992 12.773 1 97.25 89 GLY A C 1
ATOM 712 O O . GLY A 1 89 ? -0.328 7.043 12.242 1 97.25 89 GLY A O 1
ATOM 713 N N . ARG A 1 90 ? -0.741 8.266 14.055 1 96.06 90 ARG A N 1
ATOM 714 C CA . ARG A 1 90 ? 0.151 7.496 14.914 1 96.06 90 ARG A CA 1
ATOM 715 C C . ARG A 1 90 ? -0.355 6.066 15.086 1 96.06 90 ARG A C 1
ATOM 717 O O . ARG A 1 90 ? 0.438 5.133 15.227 1 96.06 90 ARG A O 1
ATOM 724 N N . THR A 1 91 ? -1.64 5.887 14.984 1 95.94 91 THR A N 1
ATOM 725 C CA . THR A 1 91 ? -2.209 4.555 15.148 1 95.94 91 THR A CA 1
ATOM 726 C C . THR A 1 91 ? -1.888 3.676 13.945 1 95.94 91 THR A C 1
ATOM 728 O O . THR A 1 91 ? -2.006 2.451 14.016 1 95.94 91 THR A O 1
ATOM 731 N N . LEU A 1 92 ? -1.53 4.25 12.867 1 94.75 92 LEU A N 1
ATOM 732 C CA . LEU A 1 92 ? -1.164 3.504 11.672 1 94.75 92 LEU A CA 1
ATOM 733 C C . LEU A 1 92 ? 0.316 3.139 11.688 1 94.75 92 LEU A C 1
ATOM 735 O O . LEU A 1 92 ? 0.77 2.328 10.875 1 94.75 92 LEU A O 1
ATOM 739 N N . GLY A 1 93 ? 0.998 3.654 12.641 1 90.88 93 GLY A N 1
ATOM 740 C CA . GLY A 1 93 ? 2.436 3.463 12.734 1 90.88 93 GLY A CA 1
ATOM 741 C C . GLY A 1 93 ? 2.838 2.002 12.82 1 90.88 93 GLY A C 1
ATOM 742 O O . GLY A 1 93 ? 3.717 1.552 12.078 1 90.88 93 GLY A O 1
ATOM 743 N N . GLU A 1 94 ? 2.193 1.318 13.617 1 89.88 94 GLU A N 1
ATOM 744 C CA . GLU A 1 94 ? 2.596 -0.063 13.867 1 89.88 94 GLU A CA 1
ATOM 745 C C . GLU A 1 94 ? 2.367 -0.937 12.641 1 89.88 94 GLU A C 1
ATOM 747 O O . GLU A 1 94 ? 3.266 -1.665 12.211 1 89.88 94 GLU A O 1
ATOM 752 N N . PRO A 1 95 ? 1.13 -0.867 12.031 1 92.62 95 PRO A N 1
ATOM 753 C CA . PRO A 1 95 ? 0.943 -1.625 10.789 1 92.62 95 PRO A CA 1
ATOM 754 C C . PRO A 1 95 ? 1.971 -1.267 9.719 1 92.62 95 PRO A C 1
ATOM 756 O O . PRO A 1 95 ? 2.486 -2.152 9.031 1 92.62 95 PRO A O 1
ATOM 759 N N . PHE A 1 96 ? 2.328 -0.082 9.586 1 90.5 96 PHE A N 1
ATOM 760 C CA . PHE A 1 96 ? 3.279 0.38 8.586 1 90.5 96 PHE A CA 1
ATOM 761 C C . PHE A 1 96 ? 4.688 -0.105 8.914 1 90.5 96 PHE A C 1
ATOM 763 O O . PHE A 1 96 ? 5.426 -0.534 8.023 1 90.5 96 PHE A O 1
ATOM 770 N N . LEU A 1 97 ? 5.027 -0.009 10.164 1 86.44 97 LEU A N 1
ATOM 771 C CA . LEU A 1 97 ? 6.34 -0.485 10.594 1 86.44 97 LEU A CA 1
ATOM 772 C C . LEU A 1 97 ? 6.477 -1.986 10.359 1 86.44 97 LEU A C 1
ATOM 774 O O . LEU A 1 97 ? 7.559 -2.471 10.016 1 86.44 97 LEU A O 1
ATOM 778 N N . ALA A 1 98 ? 5.395 -2.672 10.531 1 90.25 98 ALA A N 1
ATOM 779 C CA . ALA A 1 98 ? 5.402 -4.109 10.273 1 90.25 98 ALA A CA 1
ATOM 780 C C . ALA A 1 98 ? 5.695 -4.402 8.812 1 90.25 98 ALA A C 1
ATOM 782 O O . ALA A 1 98 ? 6.457 -5.316 8.492 1 90.25 98 ALA A O 1
ATOM 783 N N . LEU A 1 99 ? 5.094 -3.611 7.941 1 91.69 99 LEU A N 1
ATOM 784 C CA . LEU A 1 99 ? 5.352 -3.764 6.516 1 91.69 99 LEU A CA 1
ATOM 785 C C . LEU A 1 99 ? 6.805 -3.436 6.188 1 91.69 99 LEU A C 1
ATOM 787 O O . LEU A 1 99 ? 7.465 -4.176 5.453 1 91.69 99 LEU A O 1
ATOM 791 N N . TYR A 1 100 ? 7.277 -2.416 6.777 1 86.12 100 TYR A N 1
ATOM 792 C CA . TYR A 1 100 ? 8.648 -1.994 6.543 1 86.12 100 TYR A CA 1
ATOM 793 C C . TYR A 1 100 ? 9.641 -3.051 7.027 1 86.12 100 TYR A C 1
ATOM 795 O O . TYR A 1 100 ? 10.594 -3.389 6.324 1 86.12 100 TYR A O 1
ATOM 803 N N . ARG A 1 101 ? 9.43 -3.555 8.18 1 88.06 101 ARG A N 1
ATOM 804 C CA . ARG A 1 101 ? 10.289 -4.59 8.742 1 88.06 101 ARG A CA 1
ATOM 805 C C . ARG A 1 101 ? 10.266 -5.848 7.879 1 88.06 101 ARG A C 1
ATOM 807 O O . ARG A 1 101 ? 11.289 -6.527 7.734 1 88.06 101 ARG A O 1
ATOM 814 N N . TRP A 1 102 ? 9.148 -6.16 7.438 1 93.19 102 TRP A N 1
ATOM 815 C CA . TRP A 1 102 ? 9.031 -7.328 6.566 1 93.19 102 TRP A CA 1
ATOM 816 C C . TRP A 1 102 ? 9.93 -7.195 5.348 1 93.19 102 TRP A C 1
ATOM 818 O O . TRP A 1 102 ? 10.562 -8.164 4.926 1 93.19 102 TRP A O 1
ATOM 828 N N . THR A 1 103 ? 9.992 -5.992 4.711 1 91.38 103 THR A N 1
ATOM 829 C CA . THR A 1 103 ? 10.82 -5.789 3.527 1 91.38 103 THR A CA 1
ATOM 830 C C . THR A 1 103 ? 12.289 -6.035 3.85 1 91.38 103 THR A C 1
ATOM 832 O O . THR A 1 103 ? 13.039 -6.543 3.01 1 91.38 103 THR A O 1
ATOM 835 N N . ILE A 1 104 ? 12.664 -5.695 5.062 1 87.81 104 ILE A N 1
ATOM 836 C CA . ILE A 1 104 ? 14.039 -5.902 5.496 1 87.81 104 ILE A CA 1
ATOM 837 C C . ILE A 1 104 ? 14.289 -7.391 5.723 1 87.81 104 ILE A C 1
ATOM 839 O O . ILE A 1 104 ? 15.266 -7.945 5.215 1 87.81 104 ILE A O 1
ATOM 843 N N . GLU A 1 105 ? 13.445 -7.977 6.395 1 92.31 105 GLU A N 1
ATOM 844 C CA . GLU A 1 105 ? 13.594 -9.367 6.809 1 92.31 105 GLU A CA 1
ATOM 845 C C . GLU A 1 105 ? 13.586 -10.305 5.605 1 92.31 105 GLU A C 1
ATOM 847 O O . GLU A 1 105 ? 14.289 -11.32 5.602 1 92.31 105 GLU A O 1
ATOM 852 N N . HIS A 1 106 ? 12.805 -9.969 4.605 1 94.62 106 HIS A N 1
ATOM 853 C CA . HIS A 1 106 ? 12.602 -10.906 3.508 1 94.62 106 HIS A CA 1
ATOM 854 C C . HIS A 1 106 ? 13.203 -10.367 2.211 1 94.62 106 HIS A C 1
ATOM 856 O O . HIS A 1 106 ? 12.844 -10.82 1.122 1 94.62 106 HIS A O 1
ATOM 862 N N . HIS A 1 107 ? 14.039 -9.453 2.365 1 92.5 107 HIS A N 1
ATOM 863 C CA . HIS A 1 107 ? 14.68 -8.844 1.209 1 92.5 107 HIS A CA 1
ATOM 864 C C . HIS A 1 107 ? 15.297 -9.898 0.296 1 92.5 107 HIS A C 1
ATOM 866 O O . HIS A 1 107 ? 15.047 -9.906 -0.911 1 92.5 107 HIS A O 1
ATOM 872 N N . ASP A 1 108 ? 16.109 -10.773 0.834 1 94.38 108 ASP A N 1
ATOM 873 C CA . ASP A 1 108 ? 16.812 -11.781 0.046 1 94.38 108 ASP A CA 1
ATOM 874 C C . ASP A 1 108 ? 15.828 -12.789 -0.552 1 94.38 108 ASP A C 1
ATOM 876 O O . ASP A 1 108 ? 16.016 -13.242 -1.685 1 94.38 108 ASP A O 1
ATOM 880 N N . ASP A 1 109 ? 14.852 -13.195 0.233 1 96.25 109 ASP A N 1
ATOM 881 C CA . ASP A 1 109 ? 13.852 -14.141 -0.265 1 96.25 109 ASP A CA 1
ATOM 882 C C . ASP A 1 109 ? 13.148 -13.594 -1.503 1 96.25 109 ASP A C 1
ATOM 884 O O . ASP A 1 109 ? 12.969 -14.305 -2.49 1 96.25 109 ASP A O 1
ATOM 888 N N . VAL A 1 110 ? 12.75 -12.32 -1.474 1 95.81 110 VAL A N 1
ATOM 889 C CA . VAL A 1 110 ? 12.07 -11.688 -2.598 1 95.81 110 VAL A CA 1
ATOM 890 C C . VAL A 1 110 ? 13.023 -11.57 -3.783 1 95.81 110 VAL A C 1
ATOM 892 O O . VAL A 1 110 ? 12.641 -11.836 -4.926 1 95.81 110 VAL A O 1
ATOM 895 N N . GLY A 1 111 ? 14.234 -11.172 -3.479 1 94.81 111 GLY A N 1
ATOM 896 C CA . GLY A 1 111 ? 15.234 -11.094 -4.531 1 94.81 111 GLY A CA 1
ATOM 897 C C . GLY A 1 111 ? 15.422 -12.406 -5.273 1 94.81 111 GLY A C 1
ATOM 898 O O . GLY A 1 111 ? 15.5 -12.422 -6.504 1 94.81 111 GLY A O 1
ATOM 899 N N . ARG A 1 112 ? 15.531 -13.469 -4.57 1 96.75 112 ARG A N 1
ATOM 900 C CA . ARG A 1 112 ? 15.688 -14.789 -5.168 1 96.75 112 ARG A CA 1
ATOM 901 C C . ARG A 1 112 ? 14.477 -15.156 -6.008 1 96.75 112 ARG A C 1
ATOM 903 O O . ARG A 1 112 ? 14.609 -15.719 -7.098 1 96.75 112 ARG A O 1
ATOM 910 N N . ALA A 1 113 ? 13.336 -14.875 -5.457 1 96.5 113 ALA A N 1
ATOM 911 C CA . ALA A 1 113 ? 12.102 -15.18 -6.184 1 96.5 113 ALA A CA 1
ATOM 912 C C . ALA A 1 113 ? 12.047 -14.414 -7.504 1 96.5 113 ALA A C 1
ATOM 914 O O . ALA A 1 113 ? 11.648 -14.969 -8.531 1 96.5 113 ALA A O 1
ATOM 915 N N . ARG A 1 114 ? 12.414 -13.195 -7.496 1 95.44 114 ARG A N 1
ATOM 916 C CA . ARG A 1 114 ? 12.398 -12.375 -8.695 1 95.44 114 ARG A CA 1
ATOM 917 C C . ARG A 1 114 ? 13.375 -12.906 -9.742 1 95.44 114 ARG A C 1
ATOM 919 O O . ARG A 1 114 ? 13.047 -12.961 -10.93 1 95.44 114 ARG A O 1
ATOM 926 N N . ALA A 1 115 ? 14.508 -13.234 -9.266 1 95.38 115 ALA A N 1
ATOM 927 C CA . ALA A 1 115 ? 15.508 -13.789 -10.18 1 95.38 115 ALA A CA 1
ATOM 928 C C . ALA A 1 115 ? 15 -15.062 -10.852 1 95.38 115 ALA A C 1
ATOM 930 O O . ALA A 1 115 ? 15.195 -15.258 -12.055 1 95.38 115 ALA A O 1
ATOM 931 N N . HIS A 1 116 ? 14.438 -15.906 -10.07 1 95.56 116 HIS A N 1
ATOM 932 C CA . HIS A 1 116 ? 13.898 -17.156 -10.586 1 95.56 116 HIS A CA 1
ATOM 933 C C . HIS A 1 116 ? 12.789 -16.891 -11.602 1 95.56 116 HIS A C 1
ATOM 935 O O . HIS A 1 116 ? 12.734 -17.547 -12.648 1 95.56 116 HIS A O 1
ATOM 941 N N . PHE A 1 117 ? 11.93 -15.984 -11.297 1 95.81 117 PHE A N 1
ATOM 942 C CA . PHE A 1 117 ? 10.836 -15.625 -12.18 1 95.81 117 PHE A CA 1
ATOM 943 C C . PHE A 1 117 ? 11.359 -15.062 -13.492 1 95.81 117 PHE A C 1
ATOM 945 O O . PHE A 1 117 ? 10.938 -15.484 -14.57 1 95.81 117 PHE A O 1
ATOM 952 N N . ASP A 1 118 ? 12.219 -14.148 -13.414 1 94.56 118 ASP A N 1
ATOM 953 C CA . ASP A 1 118 ? 12.758 -13.484 -14.602 1 94.56 118 ASP A CA 1
ATOM 954 C C . ASP A 1 118 ? 13.508 -14.469 -15.492 1 94.56 118 ASP A C 1
ATOM 956 O O . ASP A 1 118 ? 13.453 -14.375 -16.719 1 94.56 118 ASP A O 1
ATOM 960 N N . ALA A 1 119 ? 14.203 -15.383 -14.914 1 92.69 119 ALA A N 1
ATOM 961 C CA . ALA A 1 119 ? 14.914 -16.422 -15.664 1 92.69 119 ALA A CA 1
ATOM 962 C C . ALA A 1 119 ? 13.938 -17.281 -16.453 1 92.69 119 ALA A C 1
ATOM 964 O O . ALA A 1 119 ? 14.211 -17.656 -17.594 1 92.69 119 ALA A O 1
ATOM 965 N N . ARG A 1 120 ? 12.867 -17.547 -15.836 1 90.88 120 ARG A N 1
ATOM 966 C CA . ARG A 1 120 ? 11.852 -18.375 -16.484 1 90.88 120 ARG A CA 1
ATOM 967 C C . ARG A 1 120 ? 11.219 -17.625 -17.656 1 90.88 120 ARG A C 1
ATOM 969 O O . ARG A 1 120 ? 11 -18.219 -18.719 1 90.88 120 ARG A O 1
ATOM 976 N N . VAL A 1 121 ? 10.859 -16.406 -17.453 1 89.94 121 VAL A N 1
ATOM 977 C CA . VAL A 1 121 ? 10.195 -15.609 -18.5 1 89.94 121 VAL A CA 1
ATOM 978 C C . VAL A 1 121 ? 11.148 -15.398 -19.672 1 89.94 121 VAL A C 1
ATOM 980 O O . VAL A 1 121 ? 10.727 -15.398 -20.828 1 89.94 121 VAL A O 1
ATOM 983 N N . ASP A 1 122 ? 12.375 -15.18 -19.312 1 88.19 122 ASP A N 1
ATOM 984 C CA . ASP A 1 122 ? 13.383 -15.008 -20.359 1 88.19 122 ASP A CA 1
ATOM 985 C C . ASP A 1 122 ? 13.539 -16.281 -21.188 1 88.19 122 ASP A C 1
ATOM 987 O O . ASP A 1 122 ? 13.68 -16.219 -22.406 1 88.19 122 ASP A O 1
ATOM 991 N N . THR A 1 123 ? 13.57 -17.344 -20.562 1 87.69 123 THR A N 1
ATOM 992 C CA . THR A 1 123 ? 13.695 -18.625 -21.234 1 87.69 123 THR A CA 1
ATOM 993 C C . THR A 1 123 ? 12.484 -18.875 -22.125 1 87.69 123 THR A C 1
ATOM 995 O O . THR A 1 123 ? 12.625 -19.359 -23.25 1 87.69 123 THR A O 1
ATOM 998 N N . GLU A 1 124 ? 11.32 -18.516 -21.625 1 84.56 124 GLU A N 1
ATOM 999 C CA . GLU A 1 124 ? 10.086 -18.703 -22.391 1 84.56 124 GLU A CA 1
ATOM 1000 C C . GLU A 1 124 ? 10.008 -17.734 -23.562 1 84.56 124 GLU A C 1
ATOM 1002 O O . GLU A 1 124 ? 9.492 -18.078 -24.625 1 84.56 124 GLU A O 1
ATOM 1007 N N . GLY A 1 125 ? 10.414 -16.5 -23.281 1 77.56 125 GLY A N 1
ATOM 1008 C CA . GLY A 1 125 ? 10.469 -15.531 -24.359 1 77.56 125 GLY A CA 1
ATOM 1009 C C . GLY A 1 125 ? 11.422 -15.938 -25.484 1 77.56 125 GLY A C 1
ATOM 1010 O O . GLY A 1 125 ? 11.117 -15.75 -26.656 1 77.56 125 GLY A O 1
ATOM 1011 N N . ARG A 1 126 ? 12.5 -16.516 -25.203 1 79.31 126 ARG A N 1
ATOM 1012 C CA . ARG A 1 126 ? 13.477 -17 -26.172 1 79.31 126 ARG A CA 1
ATOM 1013 C C . ARG A 1 126 ? 12.938 -18.188 -26.938 1 79.31 126 ARG A C 1
ATOM 1015 O O . ARG A 1 126 ? 13.164 -18.312 -28.141 1 79.31 126 ARG A O 1
ATOM 1022 N N . ARG A 1 127 ? 12.336 -19.047 -26.25 1 75.44 127 ARG A N 1
ATOM 1023 C CA . ARG A 1 127 ? 11.75 -20.219 -26.906 1 75.44 127 ARG A CA 1
ATOM 1024 C C . ARG A 1 127 ? 10.648 -19.812 -27.875 1 75.44 127 ARG A C 1
ATOM 1026 O O . ARG A 1 127 ? 10.484 -20.422 -28.922 1 75.44 127 ARG A O 1
ATOM 1033 N N . ALA A 1 128 ? 9.898 -18.812 -27.547 1 76.12 128 ALA A N 1
ATOM 1034 C CA . ALA A 1 128 ? 8.82 -18.328 -28.422 1 76.12 128 ALA A CA 1
ATOM 1035 C C . ALA A 1 128 ? 9.383 -17.594 -29.625 1 76.12 128 ALA A C 1
ATOM 1037 O O . ALA A 1 128 ? 8.766 -17.578 -30.703 1 76.12 128 ALA A O 1
ATOM 1038 N N . SER A 1 129 ? 10.477 -16.891 -29.375 1 75.25 129 SER A N 1
ATOM 1039 C CA . SER A 1 129 ? 11.062 -16.156 -30.484 1 75.25 129 SER A CA 1
ATOM 1040 C C . SER A 1 129 ? 11.883 -17.062 -31.391 1 75.25 129 SER A C 1
ATOM 1042 O O . SER A 1 129 ? 12.109 -16.734 -32.562 1 75.25 129 SER A O 1
ATOM 1044 N N . GLY A 1 130 ? 12.578 -17.953 -30.734 1 67.75 130 GLY A N 1
ATOM 1045 C CA . GLY A 1 130 ? 13.398 -18.828 -31.547 1 67.75 130 GLY A CA 1
ATOM 1046 C C . GLY A 1 130 ? 12.586 -19.891 -32.281 1 67.75 130 GLY A C 1
ATOM 1047 O O . GLY A 1 130 ? 13.141 -20.703 -33.031 1 67.75 1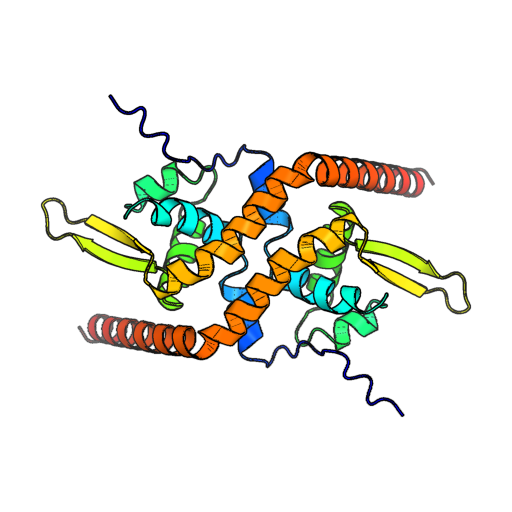30 GLY A O 1
ATOM 1048 N N . GLY A 1 131 ? 11.375 -20.188 -31.766 1 45.78 131 GLY A N 1
ATOM 1049 C CA . GLY A 1 131 ? 10.641 -21.047 -32.688 1 45.78 131 GLY A CA 1
ATOM 1050 C C . GLY A 1 131 ? 10.008 -20.297 -33.844 1 45.78 131 GLY A C 1
ATOM 1051 O O . GLY A 1 131 ? 9.914 -19.062 -33.812 1 45.78 131 GLY A O 1
ATOM 1052 N N . MET B 1 1 ? 27.5 16.391 19.406 1 21.56 1 MET B N 1
ATOM 1053 C CA . MET B 1 1 ? 27.125 16.531 18 1 21.56 1 MET B CA 1
ATOM 1054 C C . MET B 1 1 ? 26.234 15.367 17.562 1 21.56 1 MET B C 1
ATOM 1056 O O . MET B 1 1 ? 26.734 14.266 17.328 1 21.56 1 MET B O 1
ATOM 1060 N N . ILE B 1 2 ? 25.25 15.031 18.391 1 30.41 2 ILE B N 1
ATOM 1061 C CA . ILE B 1 2 ? 24.438 13.82 18.297 1 30.41 2 ILE B CA 1
ATOM 1062 C C . ILE B 1 2 ? 24.125 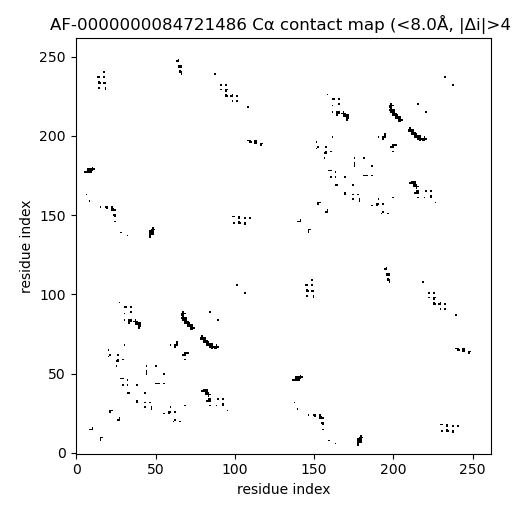13.508 16.844 1 30.41 2 ILE B C 1
ATOM 1064 O O . ILE B 1 2 ? 23.719 14.391 16.078 1 30.41 2 ILE B O 1
ATOM 1068 N N . ASP B 1 3 ? 24.922 12.852 16.078 1 32.28 3 ASP B N 1
ATOM 1069 C CA . ASP B 1 3 ? 24.906 12.32 14.711 1 32.28 3 ASP B CA 1
ATOM 1070 C C . ASP B 1 3 ? 23.469 12.016 14.266 1 32.28 3 ASP B C 1
ATOM 1072 O O . ASP B 1 3 ? 22.828 11.125 14.82 1 32.28 3 ASP B O 1
ATOM 1076 N N . ASP B 1 4 ? 22.438 12.859 14.352 1 36.53 4 ASP B N 1
ATOM 1077 C CA . ASP B 1 4 ? 20.984 12.969 14.227 1 36.53 4 ASP B CA 1
ATOM 1078 C C . ASP B 1 4 ? 20.469 12.141 13.055 1 36.53 4 ASP B C 1
ATOM 1080 O O . ASP B 1 4 ? 20.562 12.555 11.898 1 36.53 4 ASP B O 1
ATOM 1084 N N . ASP B 1 5 ? 20.922 10.867 12.906 1 43.78 5 ASP B N 1
ATOM 1085 C CA . ASP B 1 5 ? 20.781 9.797 11.93 1 43.78 5 ASP B CA 1
ATOM 1086 C C . ASP B 1 5 ? 19.391 9.789 11.305 1 43.78 5 ASP B C 1
ATOM 1088 O O . ASP B 1 5 ? 18.453 9.219 11.867 1 43.78 5 ASP B O 1
ATOM 1092 N N . GLN B 1 6 ? 19.031 10.945 10.867 1 51.53 6 GLN B N 1
ATOM 1093 C CA . GLN B 1 6 ? 17.797 11.188 10.141 1 51.53 6 GLN B CA 1
ATOM 1094 C C . GLN B 1 6 ? 17.484 10.039 9.188 1 51.53 6 GLN B C 1
ATOM 1096 O O . GLN B 1 6 ? 18.312 9.656 8.359 1 51.53 6 GLN B O 1
ATOM 1101 N N . LYS B 1 7 ? 16.781 9.117 9.719 1 54.47 7 LYS B N 1
ATOM 1102 C CA . LYS B 1 7 ? 16.375 7.961 8.922 1 54.47 7 LYS B CA 1
ATOM 1103 C C . LYS B 1 7 ? 16.031 8.383 7.492 1 54.47 7 LYS B C 1
ATOM 1105 O O . LYS B 1 7 ? 15.125 9.188 7.281 1 54.47 7 LYS B O 1
ATOM 1110 N N . VAL B 1 8 ? 17.062 8.617 6.668 1 53.75 8 VAL B N 1
ATOM 1111 C CA . VAL B 1 8 ? 16.844 8.805 5.238 1 53.75 8 VAL B CA 1
ATOM 1112 C C . VAL B 1 8 ? 16.406 7.48 4.605 1 53.75 8 VAL B C 1
ATOM 1114 O O . VAL B 1 8 ? 17.016 6.438 4.863 1 53.75 8 VAL B O 1
ATOM 1117 N N . PHE B 1 9 ? 15.188 7.516 4.383 1 61.19 9 PHE B N 1
ATOM 1118 C CA . PHE B 1 9 ? 14.734 6.352 3.631 1 61.19 9 PHE B CA 1
ATOM 1119 C C . PHE B 1 9 ? 15.211 6.422 2.186 1 61.19 9 PHE B C 1
ATOM 1121 O O . PHE B 1 9 ? 14.727 7.242 1.404 1 61.19 9 PHE B O 1
ATOM 1128 N N . ASP B 1 10 ? 16.531 6.078 2.172 1 53.69 10 ASP B N 1
ATOM 1129 C CA . ASP B 1 10 ? 17.188 6.129 0.876 1 53.69 10 ASP B CA 1
ATOM 1130 C C . ASP B 1 10 ? 16.5 5.215 -0.136 1 53.69 10 ASP B C 1
ATOM 1132 O O . ASP B 1 10 ? 16.234 4.047 0.153 1 53.69 10 ASP B O 1
ATOM 1136 N N . LEU B 1 11 ? 15.938 5.844 -1.18 1 48.84 11 LEU B N 1
ATOM 1137 C CA . LEU B 1 11 ? 15.359 5.16 -2.336 1 48.84 11 LEU B CA 1
ATOM 1138 C C . LEU B 1 11 ? 16.25 3.998 -2.773 1 48.84 11 LEU B C 1
ATOM 1140 O O . LEU B 1 11 ? 15.758 3.027 -3.355 1 48.84 11 LEU B O 1
ATOM 1144 N N . GLU B 1 12 ? 17.484 4.27 -2.684 1 52.09 12 GLU B N 1
ATOM 1145 C CA . GLU B 1 12 ? 18.359 3.219 -3.18 1 52.09 12 GLU B CA 1
ATOM 1146 C C . GLU B 1 12 ? 18.438 2.057 -2.193 1 52.09 12 GLU B C 1
ATOM 1148 O O . GLU B 1 12 ? 19.141 1.071 -2.445 1 52.09 12 GLU B O 1
ATOM 1153 N N . CYS B 1 13 ? 17.703 2.238 -1.211 1 63.41 13 CYS B N 1
ATOM 1154 C CA . CYS B 1 13 ? 17.719 1.095 -0.306 1 63.41 13 CYS B CA 1
ATOM 1155 C C . CYS B 1 13 ? 16.844 -0.034 -0.841 1 63.41 13 CYS B C 1
ATOM 1157 O O . CYS B 1 13 ? 15.695 0.189 -1.206 1 63.41 13 CYS B O 1
ATOM 1159 N N . PRO B 1 14 ? 17.516 -1.058 -1.303 1 61.84 14 PRO B N 1
ATOM 1160 C CA . PRO B 1 14 ? 16.812 -2.217 -1.863 1 61.84 14 PRO B CA 1
ATOM 1161 C C . PRO B 1 14 ? 15.477 -2.49 -1.179 1 61.84 14 PRO B C 1
ATOM 1163 O O . PRO B 1 14 ? 14.539 -2.986 -1.814 1 61.84 14 PRO B O 1
ATOM 1166 N N . ASN B 1 15 ? 15.312 -2.061 -0.028 1 69.5 15 ASN B N 1
ATOM 1167 C CA . ASN B 1 15 ? 14.102 -2.371 0.722 1 69.5 15 ASN B CA 1
ATOM 1168 C C . ASN B 1 15 ? 12.938 -1.476 0.304 1 69.5 15 ASN B C 1
ATOM 1170 O O . ASN B 1 15 ? 11.781 -1.892 0.357 1 69.5 15 ASN B O 1
ATOM 1174 N N . ARG B 1 16 ? 13.227 -0.414 -0.286 1 77.44 16 ARG B N 1
ATOM 1175 C CA . ARG B 1 16 ? 12.18 0.5 -0.72 1 77.44 16 ARG B CA 1
ATOM 1176 C C . ARG B 1 16 ? 11.477 -0.027 -1.965 1 77.44 16 ARG B C 1
ATOM 1178 O O . ARG B 1 16 ? 10.266 0.148 -2.121 1 77.44 16 ARG B O 1
ATOM 1185 N N . TYR B 1 17 ? 12.312 -0.689 -2.736 1 83.44 17 TYR B N 1
ATOM 1186 C CA . TYR B 1 17 ? 11.711 -1.269 -3.936 1 83.44 17 TYR B CA 1
ATOM 1187 C C . TYR B 1 17 ? 10.68 -2.324 -3.574 1 83.44 17 TYR B C 1
ATOM 1189 O O . TYR B 1 17 ? 9.594 -2.367 -4.16 1 83.44 17 TYR B O 1
ATOM 1197 N N . ILE B 1 18 ? 11.023 -3.109 -2.602 1 89.69 18 ILE B N 1
ATOM 1198 C CA . ILE B 1 18 ? 10.109 -4.172 -2.193 1 89.69 18 ILE B CA 1
ATOM 1199 C C . ILE B 1 18 ? 8.828 -3.564 -1.619 1 89.69 18 ILE B C 1
ATOM 1201 O O . ILE B 1 18 ? 7.727 -4.043 -1.895 1 89.69 18 ILE B O 1
ATOM 1205 N N . LEU B 1 19 ? 8.984 -2.508 -0.836 1 90.31 19 LEU B N 1
ATOM 1206 C CA . LEU B 1 19 ? 7.816 -1.83 -0.282 1 90.31 19 LEU B CA 1
ATOM 1207 C C . LEU B 1 19 ? 6.906 -1.322 -1.393 1 90.31 19 LEU B C 1
ATOM 1209 O O . LEU B 1 19 ? 5.684 -1.467 -1.312 1 90.31 19 LEU B O 1
ATOM 1213 N N . ASP B 1 20 ? 7.477 -0.79 -2.438 1 88.69 20 ASP B N 1
ATOM 1214 C CA . ASP B 1 20 ? 6.738 -0.291 -3.592 1 88.69 20 ASP B CA 1
ATOM 1215 C C . ASP B 1 20 ? 5.984 -1.42 -4.293 1 88.69 20 ASP B C 1
ATOM 1217 O O . ASP B 1 20 ? 4.934 -1.192 -4.895 1 88.69 20 ASP B O 1
ATOM 1221 N N . GLN B 1 21 ? 6.531 -2.621 -4.18 1 90.06 21 GLN B N 1
ATOM 1222 C CA . GLN B 1 21 ? 5.969 -3.781 -4.867 1 90.06 21 GLN B CA 1
ATOM 1223 C C . GLN B 1 21 ? 4.809 -4.379 -4.078 1 90.06 21 GLN B C 1
ATOM 1225 O O . GLN B 1 21 ? 3.908 -4.992 -4.656 1 90.06 21 GLN B O 1
ATOM 1230 N N . ILE B 1 22 ? 4.766 -4.105 -2.816 1 91.38 22 ILE B N 1
ATOM 1231 C CA . ILE B 1 22 ? 3.807 -4.875 -2.031 1 91.38 22 ILE B CA 1
ATOM 1232 C C . ILE B 1 22 ? 2.754 -3.939 -1.443 1 91.38 22 ILE B C 1
ATOM 1234 O O . ILE B 1 22 ? 1.672 -4.383 -1.048 1 91.38 22 ILE B O 1
ATOM 1238 N N . ALA B 1 23 ? 3.078 -2.707 -1.31 1 90.5 23 ALA B N 1
ATOM 1239 C CA . ALA B 1 23 ? 2.172 -1.777 -0.641 1 90.5 23 ALA B CA 1
ATOM 1240 C C . ALA B 1 23 ? 1.084 -1.291 -1.594 1 90.5 23 ALA B C 1
ATOM 1242 O O . ALA B 1 23 ? 1.084 -0.129 -2.006 1 90.5 23 ALA B O 1
ATOM 1243 N N . ASP B 1 24 ? 0.173 -2.082 -1.895 1 90.19 24 ASP B N 1
ATOM 1244 C CA . ASP B 1 24 ? -0.986 -1.72 -2.703 1 90.19 24 ASP B CA 1
ATOM 1245 C C . ASP B 1 24 ? -2.219 -2.52 -2.287 1 90.19 24 ASP B C 1
ATOM 1247 O O . ASP B 1 24 ? -2.098 -3.645 -1.796 1 90.19 24 ASP B O 1
ATOM 1251 N N . LYS B 1 25 ? -3.332 -1.942 -2.621 1 88.81 25 LYS B N 1
ATOM 1252 C CA . LYS B 1 25 ? -4.586 -2.506 -2.127 1 88.81 25 LYS B CA 1
ATOM 1253 C C . LYS B 1 25 ? -4.84 -3.887 -2.725 1 88.81 25 LYS B C 1
ATOM 1255 O O . LYS B 1 25 ? -5.352 -4.777 -2.045 1 88.81 25 LYS B O 1
ATOM 1260 N N . TRP B 1 26 ? -4.535 -4.082 -3.969 1 91.31 26 TRP B N 1
ATOM 1261 C CA . TRP B 1 26 ? -4.887 -5.344 -4.609 1 91.31 26 TRP B CA 1
ATOM 1262 C C . TRP B 1 26 ? -4.008 -6.48 -4.098 1 91.31 26 TRP B C 1
ATOM 1264 O O . TRP B 1 26 ? -4.465 -7.617 -3.967 1 91.31 26 TRP B O 1
ATOM 1274 N N . SER B 1 27 ? -2.768 -6.199 -3.783 1 93.38 27 SER B N 1
ATOM 1275 C CA . SER B 1 27 ? -1.913 -7.207 -3.162 1 93.38 27 SER B CA 1
ATOM 1276 C C . SER B 1 27 ? -2.5 -7.691 -1.841 1 93.38 27 SER B C 1
ATOM 1278 O O . SER B 1 27 ? -2.553 -8.898 -1.585 1 93.38 27 SER B O 1
ATOM 1280 N N . VAL B 1 28 ? -2.943 -6.77 -1.07 1 91.19 28 VAL B N 1
ATOM 1281 C CA . VAL B 1 28 ? -3.529 -7.082 0.228 1 91.19 28 VAL B CA 1
ATOM 1282 C C . VAL B 1 28 ? -4.781 -7.938 0.038 1 91.19 28 VAL B C 1
ATOM 1284 O O . VAL B 1 28 ? -4.918 -8.992 0.659 1 91.19 28 VAL B O 1
ATOM 1287 N N . LEU B 1 29 ? -5.68 -7.598 -0.831 1 90.5 29 LEU B N 1
ATOM 1288 C CA . LEU B 1 29 ? -6.977 -8.25 -0.998 1 90.5 29 LEU B CA 1
ATOM 1289 C C . LEU B 1 29 ? -6.82 -9.609 -1.673 1 90.5 29 LEU B C 1
ATOM 1291 O O . LEU B 1 29 ? -7.516 -10.562 -1.319 1 90.5 29 LEU B O 1
ATOM 1295 N N . ILE B 1 30 ? -5.895 -9.648 -2.625 1 93.62 30 ILE B N 1
ATOM 1296 C CA . ILE B 1 30 ? -5.629 -10.922 -3.295 1 93.62 30 ILE B CA 1
ATOM 1297 C C . ILE B 1 30 ? -5.121 -11.938 -2.281 1 93.62 30 ILE B C 1
ATOM 1299 O O . ILE B 1 30 ? -5.605 -13.078 -2.236 1 93.62 30 ILE B O 1
ATOM 1303 N N . LEU B 1 31 ? -4.16 -11.562 -1.514 1 93.19 31 LEU B N 1
ATOM 1304 C CA . LEU B 1 31 ? -3.607 -12.484 -0.526 1 93.19 31 LEU B CA 1
ATOM 1305 C C . LEU B 1 31 ? -4.668 -12.891 0.487 1 93.19 31 LEU B C 1
ATOM 1307 O O . LEU B 1 31 ? -4.691 -14.039 0.937 1 93.19 31 LEU B O 1
ATOM 1311 N N . ALA B 1 32 ? -5.492 -11.984 0.852 1 88.75 32 ALA B N 1
ATOM 1312 C CA . ALA B 1 32 ? -6.574 -12.297 1.785 1 88.75 32 ALA B CA 1
ATOM 1313 C C . ALA B 1 32 ? -7.453 -13.422 1.247 1 88.75 32 ALA B C 1
ATOM 1315 O O . ALA B 1 32 ? -7.852 -14.32 1.994 1 88.75 32 ALA B O 1
ATOM 1316 N N . VAL B 1 33 ? -7.785 -13.375 -0.002 1 90.88 33 VAL B N 1
ATOM 1317 C CA . VAL B 1 33 ? -8.602 -14.406 -0.622 1 90.88 33 VAL B CA 1
ATOM 1318 C C . VAL B 1 33 ? -7.82 -15.711 -0.694 1 90.88 33 VAL B C 1
ATOM 1320 O O . VAL B 1 33 ? -8.336 -16.781 -0.341 1 90.88 33 VAL B O 1
ATOM 1323 N N . LEU B 1 34 ? -6.547 -15.625 -1.039 1 94.38 34 LEU B N 1
ATOM 1324 C CA . LEU B 1 34 ? -5.738 -16.812 -1.297 1 94.38 34 LEU B CA 1
ATOM 1325 C C . LEU B 1 34 ? -5.32 -17.484 0.009 1 94.38 34 LEU B C 1
ATOM 1327 O O . LEU B 1 34 ? -4.898 -18.641 0.012 1 94.38 34 LEU B O 1
ATOM 1331 N N . PHE B 1 35 ? -5.312 -16.75 1.081 1 91.12 35 PHE B N 1
ATOM 1332 C CA . PHE B 1 35 ? -5 -17.328 2.381 1 91.12 35 PHE B CA 1
ATOM 1333 C C . PHE B 1 35 ? -5.984 -18.438 2.727 1 91.12 35 PHE B C 1
ATOM 1335 O O . PHE B 1 35 ? -5.633 -19.391 3.434 1 91.12 35 PHE B O 1
ATOM 1342 N N . ASP B 1 36 ? -7.145 -18.281 2.232 1 90 36 ASP B N 1
ATOM 1343 C CA . ASP B 1 36 ? -8.172 -19.281 2.523 1 90 36 ASP B CA 1
ATOM 1344 C C . ASP B 1 36 ? -7.992 -20.531 1.664 1 90 36 ASP B C 1
ATOM 1346 O O . ASP B 1 36 ? -8.062 -21.641 2.168 1 90 36 ASP B O 1
ATOM 1350 N N . GLU B 1 37 ? -7.754 -20.281 0.431 1 93.44 37 GLU B N 1
ATOM 1351 C CA . GLU B 1 37 ? -7.605 -21.422 -0.48 1 93.44 37 GLU B CA 1
ATOM 1352 C C . GLU B 1 37 ? -7.07 -20.969 -1.837 1 93.44 37 GLU B C 1
ATOM 1354 O O . GLU B 1 37 ? -7.25 -19.812 -2.229 1 93.44 37 GLU B O 1
ATOM 1359 N N . PRO B 1 38 ? -6.449 -21.969 -2.484 1 96.62 38 PRO B N 1
ATOM 1360 C CA . PRO B 1 38 ? -6.117 -21.688 -3.883 1 96.62 38 PRO B CA 1
ATOM 1361 C C . PRO B 1 38 ? -7.344 -21.297 -4.707 1 96.62 38 PRO B C 1
ATOM 1363 O O . PRO B 1 38 ? -8.438 -21.828 -4.484 1 96.62 38 PRO B O 1
ATOM 1366 N N . THR B 1 39 ? -7.172 -20.312 -5.641 1 96.56 39 THR B N 1
ATOM 1367 C CA . THR B 1 39 ? -8.312 -19.75 -6.344 1 96.56 39 THR B CA 1
ATOM 1368 C C . THR B 1 39 ? -7.957 -19.422 -7.789 1 96.56 39 THR B C 1
ATOM 1370 O O . THR B 1 39 ? -6.828 -19.016 -8.078 1 96.56 39 THR B O 1
ATOM 1373 N N . ARG B 1 40 ? -8.969 -19.641 -8.648 1 96.88 40 ARG B N 1
ATOM 1374 C CA . ARG B 1 40 ? -8.758 -19.344 -10.062 1 96.88 40 ARG B CA 1
ATOM 1375 C C . ARG B 1 40 ? -9.016 -17.875 -10.359 1 96.88 40 ARG B C 1
ATOM 1377 O O . ARG B 1 40 ? -9.586 -17.156 -9.539 1 96.88 40 ARG B O 1
ATOM 1384 N N . PHE B 1 41 ? -8.602 -17.453 -11.578 1 97.25 41 PHE B N 1
ATOM 1385 C CA . PHE B 1 41 ? -8.609 -16.047 -11.953 1 97.25 41 PHE B CA 1
ATOM 1386 C C . PHE B 1 41 ? -10.016 -15.461 -11.844 1 97.25 41 PHE B C 1
ATOM 1388 O O . PHE B 1 41 ? -10.227 -14.461 -11.148 1 97.25 41 PHE B O 1
ATOM 1395 N N . ASN B 1 42 ? -10.93 -16.125 -12.438 1 95.69 42 ASN B N 1
ATOM 1396 C CA . ASN B 1 42 ? -12.289 -15.578 -12.477 1 95.69 42 ASN B CA 1
ATOM 1397 C C . ASN B 1 42 ? -12.93 -15.57 -11.094 1 95.69 42 ASN B C 1
ATOM 1399 O O . ASN B 1 42 ? -13.703 -14.672 -10.773 1 95.69 42 ASN B O 1
ATOM 1403 N N . ALA B 1 43 ? -12.609 -16.547 -10.359 1 94.5 43 ALA B N 1
ATOM 1404 C CA . ALA B 1 43 ? -13.102 -16.578 -8.984 1 94.5 43 ALA B CA 1
ATOM 1405 C C . ALA B 1 43 ? -12.516 -15.438 -8.164 1 94.5 43 ALA B C 1
ATOM 1407 O O . ALA B 1 43 ? -13.211 -14.812 -7.367 1 94.5 43 ALA B O 1
ATOM 1408 N N . LEU B 1 44 ? -11.242 -15.141 -8.305 1 95.06 44 LEU B N 1
ATOM 1409 C CA . LEU B 1 44 ? -10.617 -13.984 -7.668 1 95.06 44 LEU B CA 1
ATOM 1410 C C . LEU B 1 44 ? -11.305 -12.695 -8.094 1 95.06 44 LEU B C 1
ATOM 1412 O O . LEU B 1 44 ? -11.648 -11.867 -7.246 1 95.06 44 LEU B O 1
ATOM 1416 N N . LYS B 1 45 ? -11.484 -12.586 -9.359 1 94.12 45 LYS B N 1
ATOM 1417 C CA . LYS B 1 45 ? -12.109 -11.383 -9.898 1 94.12 45 LYS B CA 1
ATOM 1418 C C . LYS B 1 45 ? -13.484 -11.148 -9.281 1 94.12 45 LYS B C 1
ATOM 1420 O O . LYS B 1 45 ? -13.844 -10.008 -8.969 1 94.12 45 LYS B O 1
ATOM 1425 N N . ARG B 1 46 ? -14.227 -12.172 -9.078 1 91.94 46 ARG B N 1
ATOM 1426 C CA . ARG B 1 46 ? -15.57 -12.078 -8.508 1 91.94 46 ARG B CA 1
ATOM 1427 C C . ARG B 1 46 ? -15.516 -11.641 -7.051 1 91.94 46 ARG B C 1
ATOM 1429 O O . ARG B 1 46 ? -16.391 -10.922 -6.578 1 91.94 46 ARG B O 1
ATOM 1436 N N . ARG B 1 47 ? -14.508 -12.078 -6.402 1 90 47 ARG B N 1
ATOM 1437 C CA . ARG B 1 47 ? -14.391 -11.797 -4.977 1 90 47 ARG B CA 1
ATOM 1438 C C . ARG B 1 47 ? -13.797 -10.414 -4.734 1 90 47 ARG B C 1
ATOM 1440 O O . ARG B 1 47 ? -13.891 -9.875 -3.627 1 90 47 ARG B O 1
ATOM 1447 N N . LEU B 1 48 ? -13.125 -9.914 -5.664 1 90.12 48 LEU B N 1
ATOM 1448 C CA . LEU B 1 48 ? -12.539 -8.578 -5.59 1 90.12 48 LEU B CA 1
ATOM 1449 C C . LEU B 1 48 ? -13.375 -7.574 -6.371 1 90.12 48 LEU B C 1
ATOM 1451 O O . LEU B 1 48 ? -12.977 -7.133 -7.449 1 90.12 48 LEU B O 1
ATOM 1455 N N . LYS B 1 49 ? -14.438 -7.145 -5.773 1 85.75 49 LYS B N 1
ATOM 1456 C CA . LYS B 1 49 ? -15.391 -6.281 -6.465 1 85.75 49 LYS B CA 1
ATOM 1457 C C . LYS B 1 49 ? -14.734 -4.969 -6.891 1 85.75 49 LYS B C 1
ATOM 1459 O O . LYS B 1 49 ? -14.07 -4.309 -6.086 1 85.75 49 LYS B O 1
ATOM 1464 N N . GLY B 1 50 ? -14.906 -4.73 -8.25 1 86.25 50 GLY B N 1
ATOM 1465 C CA . GLY B 1 50 ? -14.422 -3.459 -8.758 1 86.25 50 GLY B CA 1
ATOM 1466 C C . GLY B 1 50 ? -13.039 -3.557 -9.383 1 86.25 50 GLY B C 1
ATOM 1467 O O . GLY B 1 50 ? -12.57 -2.605 -10.016 1 86.25 50 GLY B O 1
ATOM 1468 N N . VAL B 1 51 ? -12.406 -4.684 -9.195 1 91.5 51 VAL B N 1
ATOM 1469 C CA . VAL B 1 51 ? -11.102 -4.852 -9.82 1 91.5 51 VAL B CA 1
ATOM 1470 C C . VAL B 1 51 ? -11.266 -4.996 -11.328 1 91.5 51 VAL B C 1
ATOM 1472 O O . VAL B 1 51 ? -12.188 -5.668 -11.797 1 91.5 51 VAL B O 1
ATOM 1475 N N . THR B 1 52 ? -10.5 -4.281 -12.125 1 94.38 52 THR B N 1
ATOM 1476 C CA . THR B 1 52 ? -10.469 -4.504 -13.562 1 94.38 52 THR B CA 1
ATOM 1477 C C . THR B 1 52 ? -9.656 -5.746 -13.906 1 94.38 52 THR B C 1
ATOM 1479 O O . THR B 1 52 ? -8.844 -6.203 -13.094 1 94.38 52 THR B O 1
ATOM 1482 N N . GLN B 1 53 ? -9.875 -6.273 -15.062 1 96.38 53 GLN B N 1
ATOM 1483 C CA . GLN B 1 53 ? -9.102 -7.414 -15.547 1 96.38 53 GLN B CA 1
ATOM 1484 C C . GLN B 1 53 ? -7.613 -7.094 -15.578 1 96.38 53 GLN B C 1
ATOM 1486 O O . GLN B 1 53 ? -6.789 -7.906 -15.148 1 96.38 53 GLN B O 1
ATOM 1491 N N . LYS B 1 54 ? -7.312 -5.988 -16.062 1 97.5 54 LYS B N 1
ATOM 1492 C CA . LYS B 1 54 ? -5.914 -5.582 -16.188 1 97.5 54 LYS B CA 1
ATOM 1493 C C . LYS B 1 54 ? -5.258 -5.465 -14.812 1 97.5 54 LYS B C 1
ATOM 1495 O O . LYS B 1 54 ? -4.148 -5.965 -14.602 1 97.5 54 LYS B O 1
ATOM 1500 N N . ALA B 1 55 ? -5.934 -4.82 -13.906 1 96 55 ALA B N 1
ATOM 1501 C CA . ALA B 1 55 ? -5.383 -4.602 -12.57 1 96 55 ALA B CA 1
ATOM 1502 C C . ALA B 1 55 ? -5.137 -5.93 -11.859 1 96 55 ALA B C 1
ATOM 1504 O O . ALA B 1 55 ? -4.125 -6.09 -11.164 1 96 55 ALA B O 1
ATOM 1505 N N . LEU B 1 56 ? -6.035 -6.828 -12.008 1 96.94 56 LEU B N 1
ATOM 1506 C CA . LEU B 1 56 ? -5.871 -8.133 -11.383 1 96.94 56 LEU B CA 1
ATOM 1507 C C . LEU B 1 56 ? -4.707 -8.891 -12.016 1 96.94 56 LEU B C 1
ATOM 1509 O O . LEU B 1 56 ? -3.891 -9.484 -11.305 1 96.94 56 LEU B O 1
ATOM 1513 N N . THR B 1 57 ? -4.602 -8.852 -13.344 1 97.81 57 THR B N 1
ATOM 1514 C CA . THR B 1 57 ? -3.5 -9.492 -14.055 1 97.81 57 THR B CA 1
ATOM 1515 C C . THR B 1 57 ? -2.158 -8.93 -13.602 1 97.81 57 THR B C 1
ATOM 1517 O O . THR B 1 57 ? -1.244 -9.68 -13.258 1 97.81 57 THR B O 1
ATOM 1520 N N . ASP B 1 58 ? -2.102 -7.664 -13.594 1 97.44 58 ASP B N 1
ATOM 1521 C CA . ASP B 1 58 ? -0.867 -6.992 -13.203 1 97.44 58 ASP B CA 1
ATOM 1522 C C . ASP B 1 58 ? -0.488 -7.336 -11.758 1 97.44 58 ASP B C 1
ATOM 1524 O O . ASP B 1 58 ? 0.681 -7.594 -11.469 1 97.44 58 ASP B O 1
ATOM 1528 N N . ALA B 1 59 ? -1.454 -7.309 -10.875 1 96.81 59 ALA B N 1
ATOM 1529 C CA . ALA B 1 59 ? -1.203 -7.586 -9.469 1 96.81 59 ALA B CA 1
ATOM 1530 C C . ALA B 1 59 ? -0.745 -9.031 -9.266 1 96.81 59 ALA B C 1
ATOM 1532 O O . ALA B 1 59 ? 0.198 -9.289 -8.508 1 96.81 59 ALA B O 1
ATOM 1533 N N . LEU B 1 60 ? -1.411 -9.953 -9.914 1 97.94 60 LEU B N 1
ATOM 1534 C CA . LEU B 1 60 ? -1.044 -11.359 -9.781 1 97.94 60 LEU B CA 1
ATOM 1535 C C . LEU B 1 60 ? 0.361 -11.609 -10.32 1 97.94 60 LEU B C 1
ATOM 1537 O O . LEU B 1 60 ? 1.14 -12.352 -9.719 1 97.94 60 LEU B O 1
ATOM 1541 N N . ARG B 1 61 ? 0.667 -11.008 -11.469 1 97.5 61 ARG B N 1
ATOM 1542 C CA . ARG B 1 61 ? 2.008 -11.133 -12.031 1 97.5 61 ARG B CA 1
ATOM 1543 C C . ARG B 1 61 ? 3.057 -10.57 -11.078 1 97.5 61 ARG B C 1
ATOM 1545 O O . ARG B 1 61 ? 4.113 -11.18 -10.883 1 97.5 61 ARG B O 1
ATOM 1552 N N . ARG B 1 62 ? 2.789 -9.477 -10.516 1 97.25 62 ARG B N 1
ATOM 1553 C CA . ARG B 1 62 ? 3.695 -8.844 -9.562 1 97.25 62 ARG B CA 1
ATOM 1554 C C . ARG B 1 62 ? 3.889 -9.719 -8.328 1 97.25 62 ARG B C 1
ATOM 1556 O O . ARG B 1 62 ? 5.012 -9.891 -7.855 1 97.25 62 ARG B O 1
ATOM 1563 N N . LEU B 1 63 ? 2.82 -10.188 -7.801 1 97.69 63 LEU B N 1
ATOM 1564 C CA . LEU B 1 63 ? 2.877 -11.039 -6.621 1 97.69 63 LEU B CA 1
ATOM 1565 C C . LEU B 1 63 ? 3.646 -12.328 -6.918 1 97.69 63 LEU B C 1
ATOM 1567 O O . LEU B 1 63 ? 4.391 -12.82 -6.066 1 97.69 63 LEU B O 1
ATOM 1571 N N . GLU B 1 64 ? 3.42 -12.891 -8.109 1 98.06 64 GLU B N 1
ATOM 1572 C CA . GLU B 1 64 ? 4.172 -14.07 -8.523 1 98.06 64 GLU B CA 1
ATOM 1573 C C . GLU B 1 64 ? 5.66 -13.766 -8.656 1 98.06 64 GLU B C 1
ATOM 1575 O O . GLU B 1 64 ? 6.5 -14.5 -8.141 1 98.06 64 GLU B O 1
ATOM 1580 N N . ARG B 1 65 ? 5.984 -12.703 -9.312 1 97.44 65 ARG B N 1
ATOM 1581 C CA . ARG B 1 65 ? 7.375 -12.312 -9.531 1 97.44 65 ARG B CA 1
ATOM 1582 C C . ARG B 1 65 ? 8.094 -12.078 -8.203 1 97.44 65 ARG B C 1
ATOM 1584 O O . ARG B 1 65 ? 9.273 -12.391 -8.07 1 97.44 65 ARG B O 1
ATOM 1591 N N . ASN B 1 66 ? 7.375 -11.586 -7.238 1 97.12 66 ASN B N 1
ATOM 1592 C CA . ASN B 1 66 ? 7.965 -11.281 -5.941 1 97.12 66 ASN B CA 1
ATOM 1593 C C . ASN B 1 66 ? 7.961 -12.492 -5.02 1 97.12 66 ASN B C 1
ATOM 1595 O O . ASN B 1 66 ? 8.391 -12.414 -3.867 1 97.12 66 ASN B O 1
ATOM 1599 N N . GLY B 1 67 ? 7.402 -13.57 -5.496 1 97.94 67 GLY B N 1
ATOM 1600 C CA . GLY B 1 67 ? 7.477 -14.828 -4.77 1 97.94 67 GLY B CA 1
ATOM 1601 C C . GLY B 1 67 ? 6.371 -14.992 -3.746 1 97.94 67 GLY B C 1
ATOM 1602 O O . GLY B 1 67 ? 6.461 -15.836 -2.854 1 97.94 67 GLY B O 1
ATOM 1603 N N . LEU B 1 68 ? 5.344 -14.203 -3.855 1 97.81 68 LEU B N 1
ATOM 1604 C CA . LEU B 1 68 ? 4.301 -14.188 -2.836 1 97.81 68 LEU B CA 1
ATOM 1605 C C . LEU B 1 68 ? 3.133 -15.086 -3.238 1 97.81 68 LEU B C 1
ATOM 1607 O O . LEU B 1 68 ? 2.379 -15.547 -2.381 1 97.81 68 LEU B O 1
ATOM 1611 N N . VAL B 1 69 ? 2.93 -15.289 -4.508 1 98.19 69 VAL B N 1
ATOM 1612 C CA . VAL B 1 69 ? 1.86 -16.125 -5.062 1 98.19 69 VAL B CA 1
ATOM 1613 C C . VAL B 1 69 ? 2.439 -17.109 -6.074 1 98.19 69 VAL B C 1
ATOM 1615 O O . VAL B 1 69 ? 3.35 -16.766 -6.832 1 98.19 69 VAL B O 1
ATOM 1618 N N . ALA B 1 70 ? 1.983 -18.281 -6.02 1 98.19 70 ALA B N 1
ATOM 1619 C CA . ALA B 1 70 ? 2.359 -19.297 -7 1 98.19 70 ALA B CA 1
ATOM 1620 C C . ALA B 1 70 ? 1.247 -19.516 -8.023 1 98.19 70 ALA B C 1
ATOM 1622 O O . ALA B 1 70 ? 0.064 -19.5 -7.668 1 98.19 70 ALA B O 1
ATOM 1623 N N . ARG B 1 71 ? 1.63 -19.594 -9.195 1 97.06 71 ARG B N 1
ATOM 1624 C CA . ARG B 1 71 ? 0.745 -19.922 -10.312 1 97.06 71 ARG B CA 1
ATOM 1625 C C . ARG B 1 71 ? 0.925 -21.359 -10.742 1 97.06 71 ARG B C 1
ATOM 1627 O O . ARG B 1 71 ? 2.039 -21.797 -11.055 1 97.06 71 ARG B O 1
ATOM 1634 N N . ARG B 1 72 ? -0.147 -22.156 -10.789 1 96.25 72 ARG B N 1
ATOM 1635 C CA . ARG B 1 72 ? -0.064 -23.578 -11.156 1 96.25 72 ARG B CA 1
ATOM 1636 C C . ARG B 1 72 ? -1.082 -23.922 -12.234 1 96.25 72 ARG B C 1
ATOM 1638 O O . ARG B 1 72 ? -2.254 -23.547 -12.133 1 96.25 72 ARG B O 1
ATOM 1645 N N . VAL B 1 73 ? -0.612 -24.641 -13.227 1 94.31 73 VAL B N 1
ATOM 1646 C CA . VAL B 1 73 ? -1.502 -25.125 -14.273 1 94.31 73 VAL B CA 1
ATOM 1647 C C . VAL B 1 73 ? -2.135 -26.453 -13.852 1 94.31 73 VAL B C 1
ATOM 1649 O O . VAL B 1 73 ? -1.436 -27.375 -13.414 1 94.31 73 VAL B O 1
ATOM 1652 N N . LEU B 1 74 ? -3.404 -26.484 -13.883 1 91.94 74 LEU B N 1
ATOM 1653 C CA . LEU B 1 74 ? -4.137 -27.719 -13.609 1 91.94 74 LEU B CA 1
ATOM 1654 C C . LEU B 1 74 ? -4.359 -28.516 -14.891 1 91.94 74 LEU B C 1
ATOM 1656 O O . LEU B 1 74 ? -4.867 -27.984 -15.875 1 91.94 74 LEU B O 1
ATOM 1660 N N . THR B 1 75 ? -3.887 -29.672 -14.984 1 88.88 75 THR B N 1
ATOM 1661 C CA . THR B 1 75 ? -3.881 -30.516 -16.172 1 88.88 75 THR B CA 1
ATOM 1662 C C . THR B 1 75 ? -5.246 -31.172 -16.375 1 88.88 75 THR B C 1
ATOM 1664 O O . THR B 1 75 ? -5.461 -31.875 -17.359 1 88.88 75 THR B O 1
ATOM 1667 N N . GLY B 1 76 ? -6.223 -30.953 -15.695 1 83.81 76 GLY B N 1
ATOM 1668 C CA . GLY B 1 76 ? -7.539 -31.531 -15.914 1 83.81 76 GLY B CA 1
ATOM 1669 C C . GLY B 1 76 ? -8.266 -30.906 -17.094 1 83.81 76 GLY B C 1
ATOM 1670 O O . GLY B 1 76 ? -7.715 -30.078 -17.812 1 83.81 76 GLY B O 1
ATOM 1671 N N . SER B 1 77 ? -9.367 -31.641 -17.562 1 84.06 77 SER B N 1
ATOM 1672 C CA . SER B 1 77 ? -10.211 -31.109 -18.641 1 84.06 77 SER B CA 1
ATOM 1673 C C . SER B 1 77 ? -11.383 -30.312 -18.078 1 84.06 77 SER B C 1
ATOM 1675 O O . SER B 1 77 ? -12.227 -30.859 -17.359 1 84.06 77 SER B O 1
ATOM 1677 N N . PRO B 1 78 ? -11.258 -28.984 -18.406 1 88.5 78 PRO B N 1
ATOM 1678 C CA . PRO B 1 78 ? -10.367 -28.109 -19.188 1 88.5 78 PRO B CA 1
ATOM 1679 C C . PRO B 1 78 ? -9.133 -27.672 -18.391 1 88.5 78 PRO B C 1
ATOM 1681 O O . PRO B 1 78 ? -9.156 -27.688 -17.156 1 88.5 78 PRO B O 1
ATOM 1684 N N . ILE B 1 79 ? -8.102 -27.375 -19.109 1 92.56 79 ILE B N 1
ATOM 1685 C CA . ILE B 1 79 ? -6.891 -26.844 -18.484 1 92.56 79 ILE B CA 1
ATOM 1686 C C . ILE B 1 79 ? -7.211 -25.516 -17.781 1 92.56 79 ILE B C 1
ATOM 1688 O O . ILE B 1 79 ? -7.934 -24.688 -18.328 1 92.56 79 ILE B O 1
ATOM 1692 N N . ALA B 1 80 ? -6.836 -25.406 -16.516 1 93.56 80 ALA B N 1
ATOM 1693 C CA . ALA B 1 80 ? -7.07 -24.188 -15.742 1 93.56 80 ALA B CA 1
ATOM 1694 C C . ALA B 1 80 ? -5.82 -23.781 -14.977 1 93.56 80 ALA B C 1
ATOM 1696 O O . ALA B 1 80 ? -4.887 -24.578 -14.828 1 93.56 80 ALA B O 1
ATOM 1697 N N . VAL B 1 81 ? -5.805 -22.516 -14.641 1 96.38 81 VAL B N 1
ATOM 1698 C CA . VAL B 1 81 ? -4.715 -22 -13.82 1 96.38 81 VAL B CA 1
ATOM 1699 C C . VAL B 1 81 ? -5.242 -21.641 -12.438 1 96.38 81 VAL B C 1
ATOM 1701 O O . VAL B 1 81 ? -6.32 -21.047 -12.305 1 96.38 81 VAL B O 1
ATOM 1704 N N . GLU B 1 82 ? -4.453 -22.062 -11.477 1 97.44 82 GLU B N 1
ATOM 1705 C CA . GLU B 1 82 ? -4.809 -21.734 -10.102 1 97.44 82 GLU B CA 1
ATOM 1706 C C . GLU B 1 82 ? -3.697 -20.953 -9.414 1 97.44 82 GLU B C 1
ATOM 1708 O O . GLU B 1 82 ? -2.516 -21.172 -9.688 1 97.44 82 GLU B O 1
ATOM 1713 N N . TYR B 1 83 ? -4.129 -20.094 -8.539 1 98.38 83 TYR B N 1
ATOM 1714 C CA . TYR B 1 83 ? -3.199 -19.297 -7.746 1 98.38 83 TYR B CA 1
ATOM 1715 C C . TYR B 1 83 ? -3.264 -19.672 -6.273 1 98.38 83 TYR B C 1
ATOM 1717 O O . TYR B 1 83 ? -4.348 -19.938 -5.738 1 98.38 83 TYR B O 1
ATOM 1725 N N . SER B 1 84 ? -2.107 -19.75 -5.629 1 98.06 84 SER B N 1
ATOM 1726 C CA . SER B 1 84 ? -2.023 -20.016 -4.199 1 98.06 84 SER B CA 1
ATOM 1727 C C . SER B 1 84 ? -0.947 -19.172 -3.535 1 98.06 84 SER B C 1
ATOM 1729 O O . SER B 1 84 ? -0.043 -18.656 -4.207 1 98.06 84 SER B O 1
ATOM 1731 N N . VAL B 1 85 ? -1.117 -19 -2.227 1 97.31 85 VAL B N 1
ATOM 1732 C CA . VAL B 1 85 ? -0.113 -18.25 -1.476 1 97.31 85 VAL B CA 1
ATOM 1733 C C . VAL B 1 85 ? 1.101 -19.141 -1.209 1 97.31 85 VAL B C 1
ATOM 1735 O O . VAL B 1 85 ? 0.954 -20.312 -0.86 1 97.31 85 VAL B O 1
ATOM 1738 N N . THR B 1 86 ? 2.258 -18.594 -1.432 1 98 86 THR B N 1
ATOM 1739 C CA . THR B 1 86 ? 3.494 -19.312 -1.124 1 98 86 THR B CA 1
ATOM 1740 C C . THR B 1 86 ? 3.826 -19.203 0.361 1 98 86 THR B C 1
ATOM 1742 O O . THR B 1 86 ? 3.215 -18.406 1.081 1 98 86 THR B O 1
ATOM 1745 N N . PRO B 1 87 ? 4.84 -20 0.802 1 97.38 87 PRO B N 1
ATOM 1746 C CA . PRO B 1 87 ? 5.305 -19.797 2.178 1 97.38 87 PRO B CA 1
ATOM 1747 C C . PRO B 1 87 ? 5.781 -18.375 2.447 1 97.38 87 PRO B C 1
ATOM 1749 O O . PRO B 1 87 ? 5.48 -17.812 3.5 1 97.38 87 PRO B O 1
ATOM 1752 N N . LEU B 1 88 ? 6.477 -17.766 1.511 1 97.19 88 LEU B N 1
ATOM 1753 C CA . LEU B 1 88 ? 6.891 -16.375 1.641 1 97.19 88 LEU B CA 1
ATOM 1754 C C . LEU B 1 88 ? 5.68 -15.453 1.719 1 97.19 88 LEU B C 1
ATOM 1756 O O . LEU B 1 88 ? 5.637 -14.547 2.553 1 97.19 88 LEU B O 1
ATOM 1760 N N . GLY B 1 89 ? 4.711 -15.672 0.852 1 97.19 89 GLY B N 1
ATOM 1761 C CA . GLY B 1 89 ? 3.488 -14.883 0.866 1 97.19 89 GLY B CA 1
ATOM 1762 C C . GLY B 1 89 ? 2.758 -14.938 2.193 1 97.19 89 GLY B C 1
ATOM 1763 O O . GLY B 1 89 ? 2.182 -13.938 2.635 1 97.19 89 GLY B O 1
ATOM 1764 N N . ARG B 1 90 ? 2.781 -16.062 2.855 1 96.06 90 ARG B N 1
ATOM 1765 C CA . ARG B 1 90 ? 2.09 -16.25 4.129 1 96.06 90 ARG B CA 1
ATOM 1766 C C . ARG B 1 90 ? 2.715 -15.375 5.215 1 96.06 90 ARG B C 1
ATOM 1768 O O . ARG B 1 90 ? 2.02 -14.914 6.117 1 96.06 90 ARG B O 1
ATOM 1775 N N . THR B 1 91 ? 3.973 -15.102 5.086 1 95.88 91 THR B N 1
ATOM 1776 C CA . THR B 1 91 ? 4.652 -14.289 6.09 1 95.88 91 THR B CA 1
ATOM 1777 C C . THR B 1 91 ? 4.207 -12.836 6 1 95.88 91 THR B C 1
ATOM 1779 O O . THR B 1 91 ? 4.422 -12.055 6.934 1 95.88 91 THR B O 1
ATOM 1782 N N . LEU B 1 92 ? 3.654 -12.453 4.922 1 94.75 92 LEU B N 1
ATOM 1783 C CA . LEU B 1 92 ? 3.156 -11.094 4.746 1 94.75 92 LEU B CA 1
ATOM 1784 C C . LEU B 1 92 ? 1.726 -10.969 5.258 1 94.75 92 LEU B C 1
ATOM 1786 O O . LEU B 1 92 ? 1.207 -9.852 5.395 1 94.75 92 LEU B O 1
ATOM 1790 N N . GLY B 1 93 ? 1.169 -12.062 5.621 1 90.69 93 GLY B N 1
ATOM 1791 C CA . GLY B 1 93 ? -0.217 -12.109 6.059 1 90.69 93 GLY B CA 1
ATOM 1792 C C . GLY B 1 93 ? -0.493 -11.219 7.254 1 90.69 93 GLY B C 1
ATOM 1793 O O . GLY B 1 93 ? -1.444 -10.438 7.246 1 90.69 93 GLY B O 1
ATOM 1794 N N . GLU B 1 94 ? 0.324 -11.297 8.164 1 89.81 94 GLU B N 1
ATOM 1795 C CA . GLU B 1 94 ? 0.071 -10.586 9.414 1 89.81 94 GLU B CA 1
ATOM 1796 C C . GLU B 1 94 ? 0.159 -9.078 9.219 1 89.81 94 GLU B C 1
ATOM 1798 O O . GLU B 1 94 ? -0.745 -8.336 9.617 1 89.81 94 GLU B O 1
ATOM 1803 N N . PRO B 1 95 ? 1.271 -8.586 8.57 1 92.56 95 PRO B N 1
ATOM 1804 C CA . PRO B 1 95 ? 1.308 -7.148 8.289 1 92.56 95 PRO B CA 1
ATOM 1805 C C . PRO B 1 95 ? 0.098 -6.676 7.492 1 92.56 95 PRO B C 1
ATOM 1807 O O . PRO B 1 95 ? -0.456 -5.609 7.777 1 92.56 95 PRO B O 1
ATOM 1810 N N . PHE B 1 96 ? -0.361 -7.402 6.594 1 90.31 96 PHE B N 1
ATOM 1811 C CA . PHE B 1 96 ? -1.489 -7.035 5.746 1 90.31 96 PHE B CA 1
ATOM 1812 C C . PHE B 1 96 ? -2.791 -7.055 6.539 1 90.31 96 PHE B C 1
ATOM 1814 O O . PHE B 1 96 ? -3.629 -6.164 6.387 1 90.31 96 PHE B O 1
ATOM 1821 N N . LEU B 1 97 ? -2.93 -8.062 7.348 1 86.31 97 LEU B N 1
ATOM 1822 C CA . LEU B 1 97 ? -4.121 -8.148 8.188 1 86.31 97 LEU B CA 1
ATOM 1823 C C . LEU B 1 97 ? -4.184 -6.977 9.164 1 86.31 97 LEU B C 1
ATOM 1825 O O . LEU B 1 97 ? -5.27 -6.477 9.469 1 86.31 97 LEU B O 1
ATOM 1829 N N . ALA B 1 98 ? -3.037 -6.57 9.617 1 90.31 98 ALA B N 1
ATOM 1830 C CA . ALA B 1 98 ? -2.98 -5.414 10.508 1 90.31 98 ALA B CA 1
ATOM 1831 C C . ALA B 1 98 ? -3.48 -4.156 9.805 1 90.31 98 ALA B C 1
ATOM 1833 O O . ALA B 1 98 ? -4.215 -3.359 10.398 1 90.31 98 ALA B O 1
ATOM 1834 N N . LEU B 1 99 ? -3.082 -4.012 8.57 1 91.69 99 LEU B N 1
ATOM 1835 C CA . LEU B 1 99 ? -3.555 -2.873 7.785 1 91.69 99 LEU B CA 1
ATOM 1836 C C . LEU B 1 99 ? -5.059 -2.955 7.559 1 91.69 99 LEU B C 1
ATOM 1838 O O . LEU B 1 99 ? -5.773 -1.962 7.727 1 91.69 99 LEU B O 1
ATOM 1842 N N . TYR B 1 100 ? -5.512 -4.094 7.258 1 86.06 100 TYR B N 1
ATOM 1843 C CA . TYR B 1 100 ? -6.938 -4.301 7.012 1 86.06 100 TYR B CA 1
ATOM 1844 C C . TYR B 1 100 ? -7.754 -4.02 8.266 1 86.06 100 TYR B C 1
ATOM 1846 O O . TYR B 1 100 ? -8.781 -3.342 8.203 1 86.06 100 TYR B O 1
ATOM 1854 N N . ARG B 1 101 ? -7.328 -4.52 9.359 1 87.88 101 ARG B N 1
ATOM 1855 C CA . ARG B 1 101 ? -8.016 -4.301 10.633 1 87.88 101 ARG B CA 1
ATOM 1856 C C . ARG B 1 101 ? -8.039 -2.818 10.992 1 87.88 101 ARG B C 1
ATOM 1858 O O . ARG B 1 101 ? -9.016 -2.326 11.555 1 87.88 101 ARG B O 1
ATOM 1865 N N . TRP B 1 102 ? -6.977 -2.217 10.758 1 93.12 102 TRP B N 1
ATOM 1866 C CA . TRP B 1 102 ? -6.91 -0.784 11.031 1 93.12 102 TRP B CA 1
ATOM 1867 C C . TRP B 1 102 ? -8 -0.035 10.273 1 93.12 102 TRP B C 1
ATOM 1869 O O . TRP B 1 102 ? -8.625 0.881 10.812 1 93.12 102 TRP B O 1
ATOM 1879 N N . THR B 1 103 ? -8.242 -0.368 8.977 1 91.31 103 THR B N 1
ATOM 1880 C CA . THR B 1 103 ? -9.266 0.312 8.18 1 91.31 103 THR B CA 1
ATOM 1881 C C . THR B 1 103 ? -10.641 0.139 8.805 1 91.31 103 THR B C 1
ATOM 1883 O O . THR B 1 103 ? -11.477 1.048 8.75 1 91.31 103 THR B O 1
ATOM 1886 N N . ILE B 1 104 ? -10.852 -1.011 9.414 1 87.81 104 ILE B N 1
ATOM 1887 C CA . ILE B 1 104 ? -12.125 -1.288 10.062 1 87.81 104 ILE B CA 1
ATOM 1888 C C . ILE B 1 104 ? -12.234 -0.473 11.352 1 87.81 104 ILE B C 1
ATOM 1890 O O . ILE B 1 104 ? -13.234 0.206 11.578 1 87.81 104 ILE B O 1
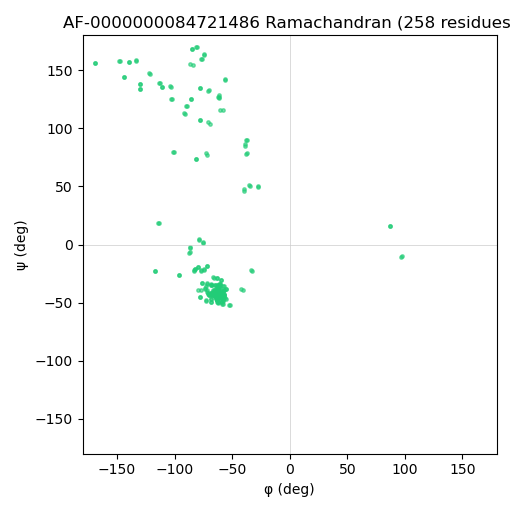ATOM 1894 N N . GLU B 1 105 ? -11.266 -0.509 12.086 1 92.31 105 GLU B N 1
ATOM 1895 C CA . GLU B 1 105 ? -11.242 0.111 13.406 1 92.31 105 GLU B CA 1
ATOM 1896 C C . GLU B 1 105 ? -11.359 1.63 13.305 1 92.31 105 GLU B C 1
ATOM 1898 O O . GLU B 1 105 ? -11.977 2.27 14.156 1 92.31 105 GLU B O 1
ATOM 1903 N N . HIS B 1 106 ? -10.773 2.191 12.273 1 94.62 106 HIS B N 1
ATOM 1904 C CA . HIS B 1 106 ? -10.68 3.646 12.211 1 94.62 106 HIS B CA 1
ATOM 1905 C C . HIS B 1 106 ? -11.508 4.203 11.055 1 94.62 106 HIS B C 1
ATOM 1907 O O . HIS B 1 106 ? -11.297 5.336 10.617 1 94.62 106 HIS B O 1
ATOM 1913 N N . HIS B 1 107 ? -12.375 3.416 10.617 1 92.5 107 HIS B N 1
ATOM 1914 C CA . HIS B 1 107 ? -13.227 3.812 9.5 1 92.5 107 HIS B CA 1
ATOM 1915 C C . HIS B 1 107 ? -13.906 5.148 9.781 1 92.5 107 HIS B C 1
ATOM 1917 O O . HIS B 1 107 ? -13.852 6.062 8.953 1 92.5 107 HIS B O 1
ATOM 1923 N N . ASP B 1 108 ? -14.555 5.285 10.906 1 94.38 108 ASP B N 1
ATOM 1924 C CA . ASP B 1 108 ? -15.305 6.492 11.242 1 94.38 108 ASP B CA 1
ATOM 1925 C C . ASP B 1 108 ? -14.367 7.684 11.445 1 94.38 108 ASP B C 1
ATOM 1927 O O . ASP B 1 108 ? -14.695 8.805 11.062 1 94.38 108 ASP B O 1
ATOM 1931 N N . ASP B 1 109 ? -13.25 7.445 12.102 1 96.25 109 ASP B N 1
ATOM 1932 C CA . ASP B 1 109 ? -12.281 8.516 12.312 1 96.25 109 ASP B CA 1
ATOM 1933 C C . ASP B 1 109 ? -11.82 9.109 10.984 1 96.25 109 ASP B C 1
ATOM 1935 O O . ASP B 1 109 ? -11.75 10.328 10.836 1 96.25 109 ASP B O 1
ATOM 1939 N N . VAL B 1 110 ? -11.5 8.258 10 1 95.81 110 VAL B N 1
ATOM 1940 C CA . VAL B 1 110 ? -11.055 8.711 8.688 1 95.81 110 VAL B CA 1
ATOM 1941 C C . VAL B 1 110 ? -12.188 9.438 7.977 1 95.81 110 VAL B C 1
ATOM 1943 O O . VAL B 1 110 ? -11.969 10.484 7.355 1 95.81 110 VAL B O 1
ATOM 1946 N N . GLY B 1 111 ? -13.359 8.867 8.07 1 94.81 111 GLY B N 1
ATOM 1947 C CA . GLY B 1 111 ? -14.516 9.516 7.484 1 94.81 111 GLY B CA 1
ATOM 1948 C C . GLY B 1 111 ? -14.727 10.93 7.992 1 94.81 111 GLY B C 1
ATOM 1949 O O . GLY B 1 111 ? -15 11.844 7.207 1 94.81 111 GLY B O 1
ATOM 1950 N N . ARG B 1 112 ? -14.648 11.117 9.258 1 96.88 112 ARG B N 1
ATOM 1951 C CA . ARG B 1 112 ? -14.805 12.438 9.867 1 96.88 112 ARG B CA 1
ATOM 1952 C C . ARG B 1 112 ? -13.711 13.391 9.398 1 96.88 112 ARG B C 1
ATOM 1954 O O . ARG B 1 112 ? -13.977 14.562 9.117 1 96.88 112 ARG B O 1
ATOM 1961 N N . ALA B 1 113 ? -12.531 12.867 9.359 1 96.62 113 ALA B N 1
ATOM 1962 C CA . ALA B 1 113 ? -11.406 13.688 8.914 1 96.62 113 ALA B CA 1
ATOM 1963 C C . ALA B 1 113 ? -11.609 14.156 7.477 1 96.62 113 ALA B C 1
ATOM 1965 O O . ALA B 1 113 ? -11.344 15.32 7.148 1 96.62 113 ALA B O 1
ATOM 1966 N N . ARG B 1 114 ? -12.062 13.312 6.645 1 95.5 114 ARG B N 1
ATOM 1967 C CA . ARG B 1 114 ? -12.281 13.656 5.242 1 95.5 114 ARG B CA 1
ATOM 1968 C C . ARG B 1 114 ? -13.367 14.711 5.102 1 95.5 114 ARG B C 1
ATOM 1970 O O . ARG B 1 114 ? -13.234 15.648 4.309 1 95.5 114 ARG B O 1
ATOM 1977 N N . ALA B 1 115 ? -14.391 14.508 5.84 1 95.44 115 ALA B N 1
ATOM 1978 C CA . ALA B 1 115 ? -15.484 15.477 5.809 1 95.44 115 ALA B CA 1
ATOM 1979 C C . ALA B 1 115 ? -14.992 16.859 6.227 1 95.44 115 ALA B C 1
ATOM 1981 O O . ALA B 1 115 ? -15.359 17.859 5.609 1 95.44 115 ALA B O 1
ATOM 1982 N N . HIS B 1 116 ? -14.258 16.891 7.273 1 95.75 116 HIS B N 1
ATOM 1983 C CA . HIS B 1 116 ? -13.711 18.156 7.77 1 95.75 116 HIS B CA 1
ATOM 1984 C C . HIS B 1 116 ? -12.797 18.797 6.734 1 95.75 116 HIS B C 1
ATOM 1986 O O . HIS B 1 116 ? -12.859 20.016 6.52 1 95.75 116 HIS B O 1
ATOM 1992 N N . PHE B 1 117 ? -11.969 18.016 6.137 1 95.88 117 PHE B N 1
ATOM 1993 C CA . PHE B 1 117 ? -11.047 18.516 5.117 1 95.88 117 PHE B CA 1
ATOM 1994 C C . PHE B 1 117 ? -11.812 19.062 3.922 1 95.88 117 PHE B C 1
ATOM 1996 O O . PHE B 1 117 ? -11.531 20.172 3.459 1 95.88 117 PHE B O 1
ATOM 2003 N N . ASP B 1 118 ? -12.711 18.328 3.426 1 94.69 118 ASP B N 1
ATOM 2004 C CA . ASP B 1 118 ? -13.469 18.719 2.24 1 94.69 118 ASP B CA 1
ATOM 2005 C C . ASP B 1 118 ? -14.281 20 2.502 1 94.69 118 ASP B C 1
ATOM 2007 O O . ASP B 1 118 ? -14.422 20.844 1.617 1 94.69 118 ASP B O 1
ATOM 2011 N N . ALA B 1 119 ? -14.82 20.141 3.678 1 92.88 119 ALA B N 1
ATOM 2012 C CA . ALA B 1 119 ? -15.555 21.344 4.055 1 92.88 119 ALA B CA 1
ATOM 2013 C C . ALA B 1 119 ? -14.656 22.578 4.02 1 92.88 119 ALA B C 1
ATOM 2015 O O . ALA B 1 119 ? -15.078 23.656 3.59 1 92.88 119 ALA B O 1
ATOM 2016 N N . ARG B 1 120 ? -13.484 22.359 4.453 1 91.12 120 ARG B N 1
ATOM 2017 C CA . ARG B 1 120 ? -12.523 23.453 4.477 1 91.12 120 ARG B CA 1
ATOM 2018 C C . ARG B 1 120 ? -12.133 23.859 3.061 1 91.12 120 ARG B C 1
ATOM 2020 O O . ARG B 1 120 ? -12.039 25.062 2.76 1 91.12 120 ARG B O 1
ATOM 2027 N N . VAL B 1 121 ? -11.836 22.922 2.229 1 90.19 121 VAL B N 1
ATOM 2028 C CA . VAL B 1 121 ? -11.398 23.188 0.862 1 90.19 121 VAL B CA 1
ATOM 2029 C C . VAL B 1 121 ? -12.539 23.844 0.082 1 90.19 121 VAL B C 1
ATOM 2031 O O . VAL B 1 121 ? -12.297 24.734 -0.745 1 90.19 121 VAL B O 1
ATOM 2034 N N . ASP B 1 122 ? -13.703 23.359 0.347 1 88.31 122 ASP B N 1
ATOM 2035 C CA . ASP B 1 122 ? -14.867 23.953 -0.304 1 88.31 122 ASP B CA 1
ATOM 2036 C C . ASP B 1 122 ? -15.055 25.406 0.11 1 88.31 122 ASP B C 1
ATOM 2038 O O . ASP B 1 122 ? -15.391 26.25 -0.719 1 88.31 122 ASP B O 1
ATOM 2042 N N . THR B 1 123 ? -14.906 25.656 1.302 1 87.88 123 THR B N 1
ATOM 2043 C CA . THR B 1 123 ? -15.047 27.016 1.816 1 87.88 123 THR B CA 1
ATOM 2044 C C . THR B 1 123 ? -13.969 27.922 1.237 1 87.88 123 THR B C 1
ATOM 2046 O O . THR B 1 123 ? -14.242 29.078 0.873 1 87.88 123 THR B O 1
ATOM 2049 N N . GLU B 1 124 ? -12.781 27.375 1.11 1 84.44 124 GLU B N 1
ATOM 2050 C CA . GLU B 1 124 ? -11.672 28.156 0.561 1 84.44 124 GLU B CA 1
ATOM 2051 C C . GLU B 1 124 ? -11.844 28.375 -0.939 1 84.44 124 GLU B C 1
ATOM 2053 O O . GLU B 1 124 ? -11.469 29.422 -1.464 1 84.44 124 GLU B O 1
ATOM 2058 N N . GLY B 1 125 ? -12.281 27.312 -1.597 1 77.75 125 GLY B N 1
ATOM 2059 C CA . GLY B 1 125 ? -12.57 27.453 -3.014 1 77.75 125 GLY B CA 1
ATOM 2060 C C . GLY B 1 125 ? -13.648 28.484 -3.301 1 77.75 125 GLY B C 1
ATOM 2061 O O . GLY B 1 125 ? -13.547 29.25 -4.266 1 77.75 125 GLY B O 1
ATOM 2062 N N . ARG B 1 126 ? -14.617 28.594 -2.525 1 80 126 ARG B N 1
ATOM 2063 C CA . ARG B 1 126 ? -15.695 29.578 -2.652 1 80 126 ARG B CA 1
ATOM 2064 C C . ARG B 1 126 ? -15.203 30.984 -2.359 1 80 126 ARG B C 1
ATOM 2066 O O . ARG B 1 126 ? -15.594 31.938 -3.029 1 80 126 ARG B O 1
ATOM 2073 N N . ARG B 1 127 ? -14.445 31.094 -1.357 1 75.88 127 ARG B N 1
ATOM 2074 C CA . ARG B 1 127 ? -13.883 32.406 -1.01 1 75.88 127 ARG B CA 1
ATOM 2075 C C . ARG B 1 127 ? -12.977 32.906 -2.119 1 75.88 127 ARG B C 1
ATOM 2077 O O . ARG B 1 127 ? -12.93 34.125 -2.379 1 75.88 127 ARG B O 1
ATOM 2084 N N . ALA B 1 128 ? -12.266 32.062 -2.73 1 76.31 128 ALA B N 1
ATOM 2085 C CA . ALA B 1 128 ? -11.367 32.438 -3.816 1 76.31 128 ALA B CA 1
ATOM 2086 C C . ALA B 1 128 ? -12.156 32.812 -5.078 1 76.31 128 ALA B C 1
ATOM 2088 O O . ALA B 1 128 ? -11.719 33.625 -5.879 1 76.31 128 ALA B O 1
ATOM 2089 N N . SER B 1 129 ? -13.219 32.031 -5.281 1 75 129 SER B N 1
ATOM 2090 C CA . SER B 1 129 ? -14.016 32.312 -6.473 1 75 129 SER B CA 1
ATOM 2091 C C . SER B 1 129 ? -14.898 33.531 -6.277 1 75 129 SER B C 1
ATOM 2093 O O . SER B 1 129 ? -15.328 34.156 -7.25 1 75 129 SER B O 1
ATOM 2095 N N . GLY B 1 130 ? -15.43 33.625 -5.098 1 67.62 130 GLY B N 1
ATOM 2096 C CA . GLY B 1 130 ? -16.297 34.781 -4.859 1 67.62 130 GLY B CA 1
ATOM 2097 C C . GLY B 1 130 ? -15.547 36.062 -4.68 1 67.62 130 GLY B C 1
ATOM 2098 O O . GLY B 1 130 ? -16.156 37.125 -4.52 1 67.62 130 GLY B O 1
ATOM 2099 N N . GLY B 1 131 ? -14.242 35.969 -4.312 1 46.16 131 GLY B N 1
ATOM 2100 C CA . GLY B 1 131 ? -13.594 37.25 -4.402 1 46.16 131 GLY B CA 1
ATOM 2101 C C . GLY B 1 131 ? -13.188 37.625 -5.816 1 46.16 131 GLY B C 1
ATOM 2102 O O . GLY B 1 131 ? -13.117 36.781 -6.691 1 46.16 131 GLY B O 1
#

Foldseek 3Di:
DPVPPPPPPDPPPPVVVVCVLQPDDLNLLLLVVQVVHKDFDVRSPVSPPPDDPVNSVVNQVSCVVVPQKDWDWDPDVVITIIIHGDPVNVVCNVVSVVVVVVCVVCVVVVVVVVVVVVVVVVVVVCVVVVD/DPVPPPPPPDPPPPVVVVCVLQPDDLNLLLLVVQVVHKDFDVRSPVSPPPDDSVNSVVNQVSCVVVPQKDWDWDPDVVITIIIHGDPVNVVCNVVSVVVVVVCVVCVVVVVVVVVVVVVVVVVVVCVVVVD

Solvent-accessible surface area (backbone atoms only — not comparable to full-atom values): 13987 Å² total; per-residue (Å²): 127,78,79,73,73,65,75,53,52,47,46,82,36,71,42,46,55,50,38,59,72,53,35,34,46,62,53,46,54,51,49,60,51,24,70,76,38,71,41,34,66,68,60,48,51,66,32,36,40,86,62,49,73,65,58,50,52,53,44,52,51,49,33,34,32,46,36,29,33,43,79,44,78,40,85,50,97,70,72,43,57,36,32,31,58,28,78,64,28,55,69,48,44,59,37,45,49,42,46,54,48,46,27,61,75,40,40,65,61,30,51,52,29,32,51,55,40,52,53,50,51,50,52,50,52,47,53,61,66,72,94,127,80,79,75,75,64,75,52,53,47,48,81,35,74,43,46,55,49,38,59,72,52,35,34,46,64,52,47,53,50,49,60,51,24,70,76,40,70,42,36,66,69,59,48,51,68,32,35,41,87,62,48,71,64,57,50,51,54,45,51,52,50,34,34,33,47,36,29,32,42,79,42,77,42,85,51,96,71,74,43,56,34,33,32,58,28,78,64,27,55,68,47,43,60,36,43,50,42,46,54,49,46,27,60,74,39,40,65,60,31,52,53,29,32,52,55,41,52,53,49,52,51,52,49,52,47,55,60,66,72,93

Sequence (262 aa):
MIDDDQKVFDLECPNRYILDQIADKWSVLILAVLFDEPTRFNALKRRLKGVTQKALTDALRRLERNGLVARRVLTGSPIAVEYSVTPLGRTLGEPFLALYRWTIEHHDDVGRARAHFDARVDTEGRRASGGMIDDDQKVFDLECPNRYILDQIADKWSVLILAVLFDEPTRFNALKRRLKGVTQKALTDALRRLERNGLVARRVLTGSPIAVEYSVTPLGRTLGEPFLALYRWTIEHHDDVGRARAHFDARVDTEGRRASGG

Organism: Cystobacter fuscus (strain ATCC 25194 / DSM 2262 / NBRC 100088 / M29) (NCBI:txid1242864)

pLDDT: mean 86.92, std 15.79, range [21.47, 98.38]

Radius of gyration: 21.14 Å; Cα contacts (8 Å, |Δi|>4): 313; chains: 2; bounding box: 52×69×51 Å